Protein AF-A0A965QGV2-F1 (afdb_monomer_lite)

Radius of gyration: 31.17 Å; chains: 1; bounding box: 80×41×78 Å

Sequence (209 aa):
MKDNKFTPIKISHNHEAERQYTSQFNAKIMRFEGLYNYLSKFISIQDKNTLKSEIYTTFISLFLEKESANFPPNSPVNSILTFFEINTSKIQALIDEFNAIDFDLTSVDLNAPVLPEQDFGTYTKTNEQNLLFTKIDNVIKAIEGLEKLNKFYAPLRPNYTNIKAECFLYFGNYARNLKENFFVGIQAQSFLYIKTIKTRINNAFHKRR

Secondary structure (DSSP, 8-state):
---------EEEE-HHHHHHHHHHHHHHHHHHHHHHHHHTTTS--S-GGGGSS-HHHHHHHHHHHHHGGGS-TT--HHHHHHHTT--HHHHHHHHHHHHTS----TT--SSS--PPP---EEE--SHHHHHHHHHHHHHHHHHHHHHHHHHHHGGG-----SSHHHHHHHHHHHHHHHHHHHHHTTSS-GGGHHHHHHHHHHHHHTT--

Foldseek 3Di:
DPPPPDDKDFDDFDPVVVVVLVVLLVQLLVLLVVLVVLLCVQPPDPFSVLCVPPNVVSSLVRNCVVCVVVDDPPDDSVVVCVVVVPDPVVSVVSVVSSVVRPDDCPPARSVDGDRDDDGRTDIDDDPVVVVVSVVLVVVVVVVVVVVVVCVVCVVVDDDPDPPPPPPCVVVVVVSVVCVVVVVVVVDDDPPPVVVVVVVVVVVVVVVPD

pLDDT: mean 73.6, std 22.5, range [30.92, 96.5]

Structure (mmCIF, N/CA/C/O backbone):
data_AF-A0A965QGV2-F1
#
_entry.id   AF-A0A965QGV2-F1
#
loop_
_atom_site.group_PDB
_atom_site.id
_atom_site.type_symbol
_atom_site.label_atom_id
_atom_site.label_alt_id
_atom_site.label_comp_id
_atom_site.label_asym_id
_atom_site.label_entity_id
_atom_site.label_seq_id
_atom_site.pdbx_PDB_ins_code
_atom_site.Cartn_x
_atom_site.Cartn_y
_atom_site.Cartn_z
_atom_site.occupancy
_atom_site.B_iso_or_equiv
_atom_site.auth_seq_id
_atom_site.auth_comp_id
_atom_site.auth_asym_id
_atom_site.auth_atom_id
_atom_site.pdbx_PDB_model_num
ATOM 1 N N . MET A 1 1 ? 5.523 -13.186 46.020 1.00 39.00 1 MET A N 1
ATOM 2 C CA . MET A 1 1 ? 4.540 -12.160 45.611 1.00 39.00 1 MET A CA 1
ATOM 3 C C . MET A 1 1 ? 4.429 -12.259 44.100 1.00 39.00 1 MET A C 1
ATOM 5 O O . MET A 1 1 ? 5.465 -12.246 43.457 1.00 39.00 1 MET A O 1
ATOM 9 N N . LYS A 1 2 ? 3.239 -12.515 43.536 1.00 48.19 2 LYS A N 1
ATOM 10 C CA . LYS A 1 2 ? 3.070 -12.477 42.076 1.00 48.19 2 LYS A CA 1
ATOM 11 C C . LYS A 1 2 ? 3.043 -11.007 41.687 1.00 48.19 2 LYS A C 1
ATOM 13 O O . LYS A 1 2 ? 2.134 -10.300 42.115 1.00 48.19 2 LYS A O 1
ATOM 18 N N . ASP A 1 3 ? 4.040 -10.558 40.940 1.00 50.25 3 ASP A N 1
ATOM 19 C CA . ASP A 1 3 ? 4.022 -9.229 40.347 1.00 50.25 3 ASP A CA 1
ATOM 20 C C . ASP A 1 3 ? 2.772 -9.131 39.471 1.00 50.25 3 ASP A C 1
ATOM 22 O O . ASP A 1 3 ? 2.677 -9.778 38.426 1.00 50.25 3 ASP A O 1
ATOM 26 N N . ASN A 1 4 ? 1.768 -8.380 39.930 1.00 64.69 4 ASN A N 1
ATOM 27 C CA . ASN A 1 4 ? 0.575 -8.061 39.152 1.00 64.69 4 ASN A CA 1
ATOM 28 C C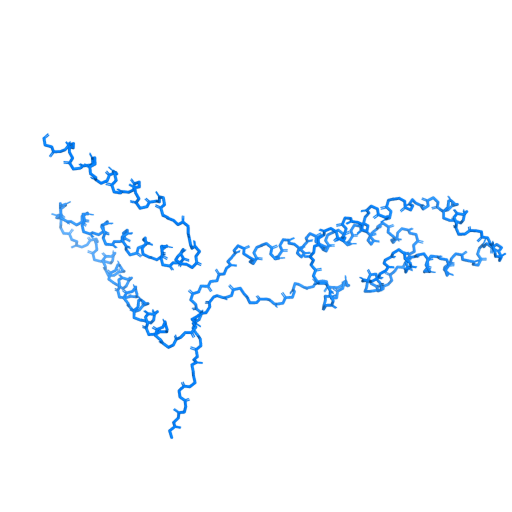 . ASN A 1 4 ? 0.995 -7.114 38.024 1.00 64.69 4 ASN A C 1
ATOM 30 O O . ASN A 1 4 ? 0.811 -5.897 38.096 1.00 64.69 4 ASN A O 1
ATOM 34 N N . LYS A 1 5 ? 1.628 -7.680 36.997 1.00 75.62 5 LYS A N 1
ATOM 35 C CA . LYS A 1 5 ? 2.053 -6.955 35.810 1.00 75.62 5 LYS A CA 1
ATOM 36 C C . LYS A 1 5 ? 0.794 -6.448 35.110 1.00 75.62 5 LYS A C 1
ATOM 38 O O . LYS A 1 5 ? -0.106 -7.224 34.786 1.00 75.62 5 LYS A O 1
ATOM 43 N N . PHE A 1 6 ? 0.714 -5.131 34.948 1.00 83.81 6 PHE A N 1
ATOM 44 C CA . PHE A 1 6 ? -0.402 -4.471 34.280 1.00 83.81 6 PHE A CA 1
ATOM 45 C C . PHE A 1 6 ? -0.654 -5.122 32.915 1.00 83.81 6 PHE A C 1
ATOM 47 O O . PHE A 1 6 ? 0.261 -5.233 32.101 1.00 83.81 6 PHE A O 1
ATOM 54 N N . THR A 1 7 ? -1.893 -5.559 32.688 1.00 87.31 7 THR A N 1
ATOM 55 C CA . THR A 1 7 ? -2.344 -6.083 31.395 1.00 87.31 7 THR A CA 1
ATOM 56 C C . THR A 1 7 ? -3.308 -5.066 30.783 1.00 87.31 7 THR A C 1
ATOM 58 O O . THR A 1 7 ? -4.370 -4.833 31.369 1.00 87.31 7 THR A O 1
ATOM 61 N N . PRO A 1 8 ? -2.958 -4.426 29.656 1.00 87.44 8 PRO A N 1
ATOM 62 C CA . PRO A 1 8 ? -3.839 -3.481 28.983 1.00 87.44 8 PRO A CA 1
ATOM 63 C C . PRO A 1 8 ? -5.117 -4.159 28.481 1.00 87.44 8 PRO A C 1
ATOM 65 O O . PRO A 1 8 ? -5.093 -5.299 28.022 1.00 87.44 8 PRO A O 1
ATOM 68 N N . ILE A 1 9 ? -6.234 -3.439 28.531 1.00 84.12 9 ILE A N 1
ATOM 69 C CA . ILE A 1 9 ? -7.528 -3.871 27.995 1.00 84.12 9 ILE A CA 1
ATOM 70 C C . ILE A 1 9 ? -7.833 -3.011 26.771 1.00 84.12 9 ILE A C 1
ATOM 72 O O . ILE A 1 9 ? -7.726 -1.786 26.843 1.00 84.12 9 ILE A O 1
ATOM 76 N N . LYS A 1 10 ? -8.221 -3.640 25.654 1.00 86.31 10 LYS A N 1
ATOM 77 C CA . LYS A 1 10 ? -8.680 -2.932 24.451 1.00 86.31 10 LYS A CA 1
ATOM 78 C C . LYS A 1 10 ? -10.031 -2.274 24.741 1.00 86.31 10 LYS A C 1
ATOM 80 O O . LYS A 1 10 ? -11.009 -2.958 25.031 1.00 86.31 10 LYS A O 1
ATOM 85 N N . ILE A 1 11 ? -10.066 -0.947 24.681 1.00 81.62 11 ILE A N 1
ATOM 86 C CA . ILE A 1 11 ? -11.234 -0.112 24.998 1.00 81.62 11 ILE A CA 1
ATOM 87 C C . ILE A 1 11 ? -12.014 0.219 23.728 1.00 81.62 11 ILE A C 1
ATOM 89 O O . ILE A 1 11 ? -13.243 0.257 23.729 1.00 81.62 11 ILE A O 1
ATOM 93 N N . SER A 1 12 ? -11.293 0.505 22.645 1.00 80.25 12 SER A N 1
ATOM 94 C CA . SER A 1 12 ? -11.881 0.949 21.388 1.00 80.25 12 SER A CA 1
ATOM 95 C C . SER A 1 12 ? -11.039 0.507 20.196 1.00 80.25 12 SER A C 1
ATOM 97 O O . SER A 1 12 ? -9.925 -0.002 20.345 1.00 80.25 12 SER A O 1
ATOM 99 N N . HIS A 1 13 ? -11.595 0.697 19.005 1.00 85.88 13 HIS A N 1
ATOM 100 C CA . HIS A 1 13 ? -10.933 0.444 17.736 1.00 85.88 13 HIS A CA 1
ATOM 101 C C . HIS A 1 13 ? -11.131 1.655 16.827 1.00 85.88 13 HIS A C 1
ATOM 103 O O . HIS A 1 13 ? -12.254 2.143 16.676 1.00 85.88 13 HIS A O 1
ATOM 109 N N . ASN A 1 14 ? -10.046 2.165 16.250 1.00 88.00 14 ASN A N 1
ATOM 110 C CA . ASN A 1 14 ? -10.083 3.338 15.388 1.00 88.00 14 ASN A CA 1
ATOM 111 C C . ASN A 1 14 ? -10.422 2.940 13.943 1.00 88.00 14 ASN A C 1
ATOM 113 O O . ASN A 1 14 ? -9.544 2.768 13.100 1.00 88.00 14 ASN A O 1
ATOM 117 N N . HIS A 1 15 ? -11.721 2.819 13.664 1.00 87.38 15 HIS A N 1
ATOM 118 C CA . HIS A 1 15 ? -12.228 2.478 12.332 1.00 87.38 15 HIS A CA 1
ATOM 119 C C . HIS A 1 15 ? -11.903 3.526 11.260 1.00 87.38 15 HIS A C 1
ATOM 121 O O . HIS A 1 15 ? -11.861 3.196 10.077 1.00 87.38 15 HIS A O 1
ATOM 127 N N . GLU A 1 16 ? -11.714 4.792 11.637 1.00 87.19 16 GLU A N 1
ATOM 128 C CA . GLU A 1 16 ? -11.366 5.835 10.673 1.00 87.19 16 GLU A CA 1
ATOM 129 C C . GLU A 1 16 ? -9.917 5.683 10.209 1.00 87.19 16 GLU A C 1
ATOM 131 O O . GLU A 1 16 ? -9.668 5.659 9.005 1.00 87.19 16 GLU A O 1
ATOM 136 N N . ALA A 1 17 ? -8.986 5.487 11.147 1.00 87.56 17 ALA A N 1
ATOM 137 C CA . ALA A 1 17 ? -7.587 5.220 10.827 1.00 87.56 17 ALA A CA 1
ATOM 138 C C . ALA A 1 17 ? -7.427 3.940 9.995 1.00 87.56 17 ALA A C 1
ATOM 140 O O . ALA A 1 17 ? -6.699 3.945 9.010 1.00 87.56 17 ALA A O 1
ATOM 141 N N . GLU A 1 18 ? -8.164 2.876 10.327 1.00 91.56 18 GLU A N 1
ATOM 142 C CA . GLU A 1 18 ? -8.174 1.630 9.550 1.00 91.56 18 GLU A CA 1
ATOM 143 C C . GLU A 1 18 ? -8.648 1.851 8.102 1.00 91.56 18 GLU A C 1
ATOM 145 O O . GLU A 1 18 ? -8.026 1.369 7.149 1.00 91.56 18 GLU A O 1
ATOM 150 N N . ARG A 1 19 ? -9.726 2.627 7.910 1.00 92.62 19 ARG A N 1
ATOM 151 C CA . ARG A 1 19 ? -10.223 2.982 6.571 1.00 92.62 19 ARG A CA 1
ATOM 152 C C . ARG A 1 19 ? -9.216 3.820 5.794 1.00 92.62 19 ARG A C 1
ATOM 154 O O . ARG A 1 19 ? -9.016 3.565 4.608 1.00 92.62 19 ARG A O 1
ATOM 161 N N . GLN A 1 20 ? -8.601 4.811 6.438 1.00 93.75 20 GLN A N 1
ATOM 162 C CA . GLN A 1 20 ? -7.586 5.659 5.812 1.00 93.75 20 GLN A CA 1
ATOM 163 C C . GLN A 1 20 ? -6.360 4.837 5.405 1.00 93.75 20 GLN A C 1
ATOM 165 O O . GLN A 1 20 ? -5.945 4.923 4.253 1.00 93.75 20 GLN A O 1
ATOM 170 N N . TYR A 1 21 ? -5.857 3.985 6.299 1.00 93.62 21 TYR A N 1
ATOM 171 C CA . TYR A 1 21 ? -4.730 3.090 6.043 1.00 93.62 21 TYR A CA 1
ATOM 172 C C . TYR A 1 21 ? -4.995 2.159 4.854 1.00 93.62 21 TYR A C 1
ATOM 174 O O . TYR A 1 21 ? -4.217 2.113 3.901 1.00 93.62 21 TYR A O 1
ATOM 182 N N . THR A 1 22 ? -6.155 1.497 4.852 1.00 94.69 22 THR A N 1
ATOM 183 C CA . THR A 1 22 ? -6.577 0.614 3.753 1.00 94.69 22 THR A CA 1
ATOM 184 C C . THR A 1 22 ? -6.701 1.378 2.431 1.00 94.69 22 THR A C 1
ATOM 186 O O . THR A 1 22 ? -6.265 0.906 1.383 1.00 94.69 22 THR A O 1
ATOM 189 N N . SER A 1 23 ? -7.281 2.581 2.467 1.00 95.25 23 SER A N 1
ATOM 190 C CA . SER A 1 23 ? -7.438 3.437 1.288 1.00 95.25 23 SER A CA 1
ATOM 191 C C . SER A 1 23 ? -6.088 3.876 0.713 1.00 95.25 23 SER A C 1
ATOM 193 O O . SER A 1 23 ? -5.876 3.781 -0.497 1.00 95.25 23 SER A O 1
ATOM 195 N N . GLN A 1 24 ? -5.155 4.301 1.570 1.00 95.25 24 GLN A N 1
ATOM 196 C CA . GLN A 1 24 ? -3.806 4.705 1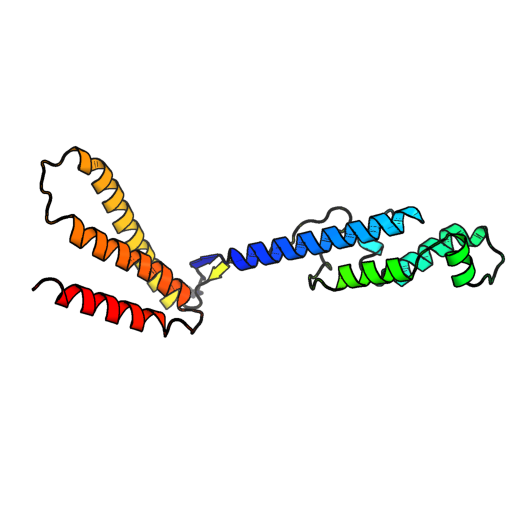.169 1.00 95.25 24 GLN A CA 1
ATOM 197 C C . GLN A 1 24 ? -3.032 3.545 0.545 1.00 95.25 24 GLN A C 1
ATOM 199 O O . GLN A 1 24 ? -2.464 3.721 -0.532 1.00 95.25 24 GLN A O 1
ATOM 204 N N . PHE A 1 25 ? -3.072 2.361 1.162 1.00 96.50 25 PHE A N 1
ATOM 205 C CA . PHE A 1 25 ? -2.468 1.154 0.601 1.00 96.50 25 PHE A CA 1
ATOM 206 C C . PHE A 1 25 ? -3.026 0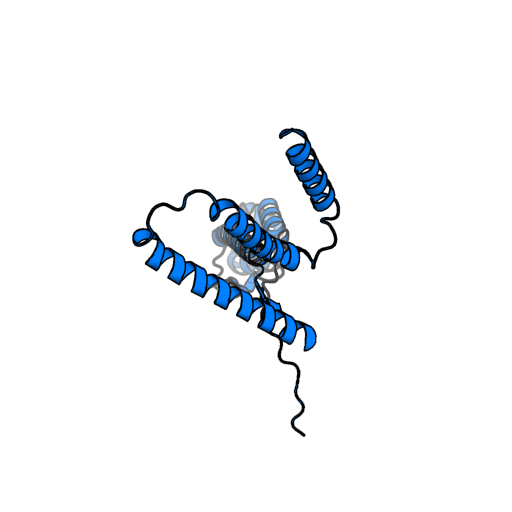.845 -0.791 1.00 96.50 25 PHE A C 1
ATOM 208 O O . PHE A 1 25 ? -2.275 0.762 -1.760 1.00 96.50 25 PHE A O 1
ATOM 215 N N . ASN A 1 26 ? -4.353 0.758 -0.921 1.00 95.88 26 ASN A N 1
ATOM 216 C CA . ASN A 1 26 ? -4.998 0.442 -2.196 1.00 95.88 26 ASN A CA 1
ATOM 217 C C . ASN A 1 26 ? -4.664 1.475 -3.279 1.00 95.88 26 ASN A C 1
ATOM 219 O O . ASN A 1 26 ? -4.371 1.111 -4.418 1.00 95.88 26 ASN A O 1
ATOM 223 N N . ALA A 1 27 ? -4.667 2.762 -2.930 1.00 96.12 27 ALA A N 1
ATOM 224 C CA . ALA A 1 27 ? -4.299 3.825 -3.854 1.00 96.12 27 ALA A CA 1
ATOM 225 C C . ALA A 1 27 ? -2.820 3.735 -4.271 1.00 96.12 27 ALA A C 1
ATOM 227 O O . ALA A 1 27 ? -2.514 3.919 -5.450 1.00 96.12 27 ALA A O 1
ATOM 228 N N . LYS A 1 28 ? -1.912 3.408 -3.340 1.00 95.50 28 LYS A N 1
ATOM 229 C CA . LYS A 1 28 ? -0.482 3.206 -3.618 1.00 95.50 28 LYS A CA 1
ATOM 230 C C . LYS A 1 28 ? -0.269 2.044 -4.590 1.00 95.50 28 LYS A C 1
ATOM 232 O O . LYS A 1 28 ? 0.415 2.221 -5.598 1.00 95.50 28 LYS A O 1
ATOM 237 N N . ILE A 1 29 ? -0.907 0.900 -4.336 1.00 96.31 29 ILE A N 1
ATOM 238 C CA . ILE A 1 29 ? -0.841 -0.282 -5.208 1.00 96.31 29 ILE A CA 1
ATOM 239 C C . ILE A 1 29 ? -1.437 0.015 -6.587 1.00 96.31 29 ILE A C 1
ATOM 241 O O . ILE A 1 29 ? -0.821 -0.303 -7.597 1.00 96.31 29 ILE A O 1
ATOM 245 N N . MET A 1 30 ? -2.581 0.698 -6.662 1.00 96.00 30 MET A N 1
ATOM 246 C CA . MET A 1 30 ? -3.197 1.060 -7.944 1.00 96.00 30 MET A CA 1
ATOM 247 C C . MET A 1 30 ? -2.279 1.945 -8.804 1.00 96.00 30 MET A C 1
ATOM 249 O O . MET A 1 30 ? -2.166 1.731 -10.012 1.00 96.00 30 MET A O 1
ATOM 253 N N . ARG A 1 31 ? -1.602 2.928 -8.195 1.00 95.19 31 ARG A N 1
ATOM 254 C CA . ARG A 1 31 ? -0.631 3.783 -8.900 1.00 95.19 31 ARG A CA 1
ATOM 255 C C . ARG A 1 31 ? 0.590 2.989 -9.356 1.00 95.19 31 ARG A C 1
ATOM 257 O O . ARG A 1 31 ? 1.033 3.165 -10.489 1.00 95.19 31 ARG A O 1
ATOM 264 N N . PHE A 1 32 ? 1.084 2.084 -8.511 1.00 95.38 32 PHE A N 1
ATOM 265 C CA . PHE A 1 32 ? 2.166 1.176 -8.881 1.00 95.38 32 PHE A CA 1
ATOM 266 C C . PHE A 1 32 ? 1.789 0.290 -10.073 1.00 95.38 32 PHE A C 1
ATOM 268 O O . PHE A 1 32 ? 2.554 0.204 -11.027 1.00 95.38 32 PHE A O 1
ATOM 275 N N . GLU A 1 33 ? 0.596 -0.307 -10.078 1.00 94.75 33 GLU A N 1
ATOM 276 C CA . GLU A 1 33 ? 0.117 -1.109 -11.210 1.00 94.75 33 GLU A CA 1
ATOM 277 C C . GLU A 1 33 ? -0.018 -0.270 -12.487 1.00 94.75 33 GLU A C 1
ATOM 279 O O . GLU A 1 33 ? 0.350 -0.722 -13.569 1.00 94.75 33 GLU A O 1
ATOM 284 N N . GLY A 1 34 ? -0.488 0.978 -12.388 1.00 94.25 34 GLY A N 1
ATOM 285 C CA . GLY A 1 34 ? -0.528 1.905 -13.524 1.00 94.25 34 GLY A CA 1
ATOM 286 C C . GLY A 1 34 ? 0.858 2.167 -14.126 1.00 94.25 34 GLY A C 1
ATOM 287 O O . GLY A 1 34 ? 1.030 2.102 -15.348 1.00 94.25 34 GLY A O 1
ATOM 288 N N . LEU A 1 35 ? 1.851 2.402 -13.268 1.00 95.31 35 LEU A N 1
ATOM 289 C CA . LEU A 1 35 ? 3.252 2.555 -13.653 1.00 95.31 35 LEU A CA 1
ATOM 290 C C . LEU A 1 35 ? 3.813 1.268 -14.270 1.00 95.31 35 LEU A C 1
ATOM 292 O O . LEU A 1 35 ? 4.316 1.298 -15.393 1.00 95.31 35 LEU A O 1
ATOM 296 N N . TYR A 1 36 ? 3.663 0.131 -13.591 1.00 95.06 36 TYR A N 1
ATOM 297 C CA . TYR A 1 36 ? 4.122 -1.177 -14.060 1.00 95.06 36 TYR A CA 1
ATOM 298 C C . TYR A 1 36 ? 3.531 -1.535 -15.427 1.00 95.06 36 TYR A C 1
ATOM 300 O O . TYR A 1 36 ? 4.265 -1.932 -16.331 1.00 95.06 36 TYR A O 1
ATOM 308 N N . ASN A 1 37 ? 2.228 -1.325 -15.620 1.00 94.69 37 ASN A N 1
ATOM 309 C CA . ASN A 1 37 ? 1.548 -1.571 -16.892 1.00 94.69 37 ASN A CA 1
ATOM 310 C C . ASN A 1 37 ? 2.081 -0.688 -18.023 1.00 94.69 37 ASN A C 1
ATOM 312 O O . ASN A 1 37 ? 2.066 -1.097 -19.183 1.00 94.69 37 ASN A O 1
ATOM 316 N N . TYR A 1 38 ? 2.532 0.529 -17.714 1.00 95.06 38 TYR A N 1
ATOM 317 C CA . TYR A 1 38 ? 3.162 1.390 -18.705 1.00 95.06 38 TYR A CA 1
ATOM 318 C C . TYR A 1 38 ? 4.570 0.900 -19.065 1.00 95.06 38 TYR A C 1
ATOM 320 O O . TYR A 1 38 ? 4.866 0.755 -20.250 1.00 95.06 38 TYR A O 1
ATOM 328 N N . LEU A 1 39 ? 5.407 0.591 -18.069 1.00 94.19 39 LEU A N 1
ATOM 329 C CA . LEU A 1 39 ? 6.776 0.101 -18.284 1.00 94.19 39 LEU A CA 1
ATOM 330 C C . LEU A 1 39 ? 6.800 -1.260 -19.001 1.00 94.19 39 LEU A C 1
ATOM 332 O O . LEU A 1 39 ? 7.627 -1.484 -19.887 1.00 94.19 39 LEU A O 1
ATOM 336 N N . SER A 1 40 ? 5.834 -2.127 -18.685 1.00 93.12 40 SER A N 1
ATOM 337 C CA . SER A 1 40 ? 5.711 -3.478 -19.247 1.00 93.12 40 SER A CA 1
ATOM 338 C C . SER A 1 40 ? 5.428 -3.509 -20.752 1.00 93.12 40 SER A C 1
ATOM 340 O O . SER A 1 40 ? 5.540 -4.555 -21.386 1.00 93.12 40 SER A O 1
ATOM 342 N N . LYS A 1 41 ? 5.074 -2.366 -21.355 1.00 93.12 41 LYS A N 1
ATOM 343 C CA . LYS A 1 41 ? 4.928 -2.241 -22.814 1.00 93.12 41 LYS A CA 1
ATOM 344 C C . LYS A 1 41 ? 6.266 -2.308 -23.545 1.00 93.12 41 LYS A C 1
ATOM 346 O O . LYS A 1 41 ? 6.289 -2.659 -24.719 1.00 93.12 41 LYS A O 1
ATOM 351 N N . PHE A 1 42 ? 7.354 -1.951 -22.866 1.00 91.69 42 PHE A N 1
ATOM 352 C CA . PHE A 1 42 ? 8.682 -1.824 -23.467 1.00 91.69 42 PHE A CA 1
ATOM 353 C C . PHE A 1 42 ? 9.580 -3.018 -23.114 1.00 91.69 42 PHE A C 1
ATOM 355 O O . PHE A 1 42 ? 10.312 -3.540 -23.962 1.00 91.69 42 PHE A O 1
ATOM 362 N N . ILE A 1 43 ? 9.482 -3.501 -21.874 1.00 91.25 43 ILE A N 1
ATOM 363 C CA . ILE A 1 43 ? 10.240 -4.650 -21.370 1.00 91.25 43 ILE A CA 1
ATOM 364 C C . ILE A 1 43 ? 9.362 -5.597 -20.563 1.00 91.25 43 ILE A C 1
ATOM 366 O O . ILE A 1 43 ? 8.397 -5.181 -19.937 1.00 91.25 43 ILE A O 1
ATOM 370 N N . SER A 1 44 ? 9.732 -6.876 -20.527 1.00 88.56 44 SER A N 1
ATOM 371 C CA . SER A 1 44 ? 9.120 -7.829 -19.604 1.00 88.56 44 SER A CA 1
ATOM 372 C C . SER A 1 44 ? 9.820 -7.741 -18.249 1.00 88.56 44 SER A C 1
ATOM 374 O O . SER A 1 44 ? 11.014 -8.013 -18.155 1.00 88.56 44 SER A O 1
ATOM 376 N N . ILE A 1 45 ? 9.080 -7.366 -17.206 1.00 88.19 45 ILE A N 1
ATOM 377 C CA . ILE A 1 45 ? 9.582 -7.288 -15.829 1.00 88.19 45 ILE A CA 1
ATOM 378 C C . ILE A 1 45 ? 8.922 -8.418 -15.044 1.00 88.19 45 ILE A C 1
ATOM 380 O O . ILE A 1 45 ? 7.739 -8.334 -14.714 1.00 88.19 45 ILE A O 1
ATOM 384 N N . GLN A 1 46 ? 9.676 -9.492 -14.804 1.00 85.88 46 GLN A N 1
ATOM 385 C CA . GLN A 1 46 ? 9.165 -10.719 -14.180 1.00 85.88 46 GLN A CA 1
ATOM 386 C C . GLN A 1 46 ? 8.905 -10.544 -12.682 1.00 85.88 46 GLN A C 1
ATOM 388 O O . GLN A 1 46 ? 7.874 -10.977 -12.183 1.00 85.88 46 GLN A O 1
ATOM 393 N N . ASP A 1 47 ? 9.825 -9.880 -11.982 1.00 90.12 47 ASP A N 1
ATOM 394 C CA . ASP A 1 47 ? 9.687 -9.577 -10.562 1.00 90.12 47 ASP A CA 1
ATOM 395 C C . ASP A 1 47 ? 9.403 -8.086 -10.366 1.00 90.12 47 ASP A C 1
ATOM 397 O O . ASP A 1 47 ? 10.274 -7.233 -10.578 1.00 90.12 47 ASP A O 1
ATOM 401 N N . LYS A 1 48 ? 8.180 -7.770 -9.926 1.00 92.12 48 LYS A N 1
ATOM 402 C CA . LYS A 1 48 ? 7.749 -6.397 -9.637 1.00 92.12 48 LYS A CA 1
ATOM 403 C C . LYS A 1 48 ? 8.529 -5.779 -8.476 1.00 92.12 48 LYS A C 1
ATOM 405 O O . LYS A 1 48 ? 8.640 -4.556 -8.413 1.00 92.12 48 LYS A O 1
ATOM 410 N N . ASN A 1 49 ? 9.106 -6.586 -7.580 1.00 91.75 49 ASN A N 1
ATOM 411 C CA . ASN A 1 49 ? 9.866 -6.075 -6.437 1.00 91.75 49 ASN A CA 1
ATOM 412 C C . ASN A 1 49 ? 11.157 -5.359 -6.841 1.00 91.75 49 ASN A C 1
ATOM 414 O O . ASN A 1 49 ? 11.641 -4.520 -6.082 1.00 91.75 49 ASN A O 1
ATOM 418 N N . THR A 1 50 ? 11.681 -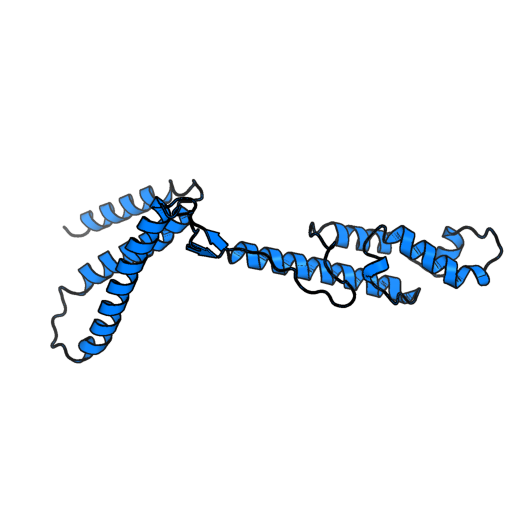5.619 -8.040 1.00 89.75 50 THR A N 1
ATOM 419 C CA . THR A 1 50 ? 12.851 -4.902 -8.575 1.00 89.75 50 THR A CA 1
ATOM 420 C C . THR A 1 50 ? 12.592 -3.401 -8.737 1.00 89.75 50 THR A C 1
ATOM 422 O O . THR A 1 50 ? 13.519 -2.599 -8.676 1.00 89.75 50 THR A O 1
ATOM 425 N N . LEU A 1 51 ? 11.321 -3.004 -8.852 1.00 89.25 51 LEU A N 1
ATOM 426 C CA . LEU A 1 51 ? 10.876 -1.617 -8.969 1.00 89.25 51 LEU A CA 1
ATOM 427 C C . LEU A 1 51 ? 10.511 -0.978 -7.616 1.00 89.25 51 LEU A C 1
ATOM 429 O O . LEU A 1 51 ? 9.868 0.068 -7.591 1.00 89.25 51 LEU A O 1
ATOM 433 N N . LYS A 1 52 ? 10.881 -1.574 -6.476 1.00 83.44 52 LYS A N 1
ATOM 434 C CA . LYS A 1 52 ? 10.629 -0.964 -5.154 1.00 83.44 52 LYS A CA 1
ATOM 435 C C . LYS A 1 52 ? 11.455 0.295 -4.912 1.00 83.44 52 LYS A C 1
ATOM 437 O O . LYS A 1 52 ? 10.983 1.228 -4.269 1.00 83.44 52 LYS A O 1
ATOM 442 N N . SER A 1 53 ? 12.683 0.308 -5.418 1.00 81.69 53 SER A N 1
ATOM 443 C CA . SER A 1 53 ? 13.643 1.398 -5.264 1.00 81.69 53 SER A CA 1
ATOM 444 C C . SER A 1 53 ? 14.158 1.846 -6.624 1.00 81.69 53 SER A C 1
ATOM 446 O O . SER A 1 53 ? 14.331 1.024 -7.520 1.00 81.69 53 SER A O 1
ATOM 448 N N . GLU A 1 54 ? 14.419 3.147 -6.762 1.00 87.44 54 GLU A N 1
ATOM 449 C CA . GLU A 1 54 ? 15.033 3.744 -7.958 1.00 87.44 54 GLU A CA 1
ATOM 450 C C . GLU A 1 54 ? 14.387 3.311 -9.289 1.00 87.44 54 GLU A C 1
ATOM 452 O O . GLU A 1 54 ? 15.068 2.961 -10.250 1.00 87.44 54 GLU A O 1
ATOM 457 N N . ILE A 1 55 ? 13.050 3.359 -9.353 1.00 91.69 55 ILE A N 1
ATOM 458 C CA . ILE A 1 55 ? 12.241 2.852 -10.479 1.00 91.69 55 ILE A CA 1
ATOM 459 C C . ILE A 1 55 ? 12.781 3.285 -11.846 1.00 91.69 55 ILE A C 1
ATOM 461 O O . ILE A 1 55 ? 12.883 2.466 -12.757 1.00 91.69 55 ILE A O 1
ATOM 465 N N . TYR A 1 56 ? 13.128 4.568 -11.989 1.00 92.44 56 TYR A N 1
ATOM 466 C CA . TYR A 1 56 ? 13.639 5.110 -13.243 1.00 92.44 56 TYR A CA 1
ATOM 467 C C . TYR A 1 56 ? 14.957 4.440 -13.652 1.00 92.44 56 TYR A C 1
ATOM 469 O O . TYR A 1 56 ? 15.067 3.913 -14.757 1.00 92.44 56 TYR A O 1
ATOM 477 N N . THR A 1 57 ? 15.941 4.416 -12.750 1.00 91.75 57 THR A N 1
ATOM 478 C CA . THR A 1 57 ? 17.265 3.831 -12.997 1.00 91.75 57 THR A CA 1
ATOM 479 C C . THR A 1 57 ? 17.163 2.343 -13.318 1.00 91.75 57 THR A C 1
ATOM 481 O O . THR A 1 57 ? 17.773 1.875 -14.284 1.00 91.75 57 THR A O 1
ATOM 484 N N . THR A 1 58 ? 16.346 1.609 -12.557 1.00 92.88 58 THR A N 1
ATOM 485 C CA . THR A 1 58 ? 16.116 0.176 -12.770 1.00 92.88 58 THR A CA 1
ATOM 486 C C . THR A 1 58 ? 15.482 -0.082 -14.134 1.00 92.88 58 THR A C 1
ATOM 488 O O . THR A 1 58 ? 15.967 -0.927 -14.887 1.00 92.88 58 THR A O 1
ATOM 491 N N . PHE A 1 59 ? 14.444 0.679 -14.498 1.00 93.19 59 PHE A N 1
ATOM 492 C CA . PHE A 1 59 ? 13.793 0.543 -15.800 1.00 93.19 59 PHE A CA 1
ATOM 493 C C . PHE A 1 59 ? 14.768 0.793 -16.953 1.00 93.19 59 PHE A C 1
ATOM 495 O O . PHE A 1 59 ? 14.854 -0.031 -17.862 1.00 93.19 59 PHE A O 1
ATOM 502 N N . ILE A 1 60 ? 15.518 1.900 -16.910 1.00 91.44 60 ILE A N 1
ATOM 503 C CA . ILE A 1 60 ? 16.483 2.240 -17.963 1.00 91.44 60 ILE A CA 1
ATOM 504 C C . ILE A 1 60 ? 17.545 1.149 -18.101 1.00 91.44 60 ILE A C 1
ATOM 506 O O . ILE A 1 60 ? 17.859 0.755 -19.221 1.00 91.44 60 ILE A O 1
ATOM 510 N N . SER A 1 61 ? 18.058 0.625 -16.987 1.00 90.62 61 SER A N 1
ATOM 511 C CA . SER A 1 61 ? 19.074 -0.432 -17.010 1.00 90.62 61 SER A CA 1
ATOM 512 C C . SER A 1 61 ? 18.551 -1.709 -17.674 1.00 90.62 61 SER A C 1
ATOM 514 O O . SER A 1 61 ? 19.173 -2.201 -18.612 1.00 90.62 61 SER A O 1
ATOM 516 N N . LEU A 1 62 ? 17.371 -2.191 -17.263 1.00 90.69 62 LEU A N 1
ATOM 517 C CA . LEU A 1 62 ? 16.747 -3.390 -17.841 1.00 90.69 62 LEU A CA 1
ATOM 518 C C . LEU A 1 62 ? 16.373 -3.200 -19.318 1.00 90.69 62 LEU A C 1
ATOM 520 O O . LEU A 1 62 ? 16.498 -4.117 -20.130 1.00 90.69 62 LEU A O 1
ATOM 524 N N . PHE A 1 63 ? 15.914 -2.003 -19.680 1.00 91.69 63 PHE A N 1
ATOM 525 C CA . PHE A 1 63 ? 15.592 -1.662 -21.060 1.00 91.69 63 PHE A CA 1
ATOM 526 C C . PHE A 1 63 ? 16.830 -1.668 -21.957 1.00 91.69 63 PHE A C 1
ATOM 528 O O . PHE A 1 63 ? 16.816 -2.282 -23.025 1.00 91.69 63 PHE A O 1
ATOM 535 N N . LEU A 1 64 ? 17.916 -1.034 -21.513 1.00 89.38 64 LEU A N 1
ATOM 536 C CA . LEU A 1 64 ? 19.165 -1.017 -22.264 1.00 89.38 64 LEU A CA 1
ATOM 537 C C . LEU A 1 64 ? 19.791 -2.408 -22.344 1.00 89.38 64 LEU A C 1
ATOM 539 O O . LEU A 1 64 ? 20.295 -2.762 -23.400 1.00 89.38 64 LEU A O 1
ATOM 543 N N . GLU A 1 65 ? 19.727 -3.226 -21.296 1.00 88.19 65 GLU A N 1
ATOM 544 C CA . GLU A 1 65 ? 20.220 -4.607 -21.355 1.00 88.19 65 GLU A CA 1
ATOM 545 C C . GLU A 1 65 ? 19.530 -5.405 -22.472 1.00 88.19 65 GLU A C 1
ATOM 547 O O . GLU A 1 65 ? 20.204 -6.041 -23.283 1.00 88.19 65 GLU A O 1
ATOM 552 N N . LYS A 1 66 ? 18.202 -5.289 -22.586 1.00 86.62 66 LYS A N 1
ATOM 553 C CA . LYS A 1 66 ? 17.409 -5.971 -23.618 1.00 86.62 66 LYS A CA 1
ATOM 554 C C . LYS A 1 66 ? 17.702 -5.471 -25.035 1.00 86.62 66 LYS A C 1
ATOM 556 O O . LYS A 1 66 ? 17.801 -6.276 -25.957 1.00 86.62 66 LYS A O 1
ATOM 561 N N . GLU A 1 67 ? 17.791 -4.155 -25.219 1.00 86.12 67 GLU A N 1
ATOM 562 C CA . GLU A 1 67 ? 17.840 -3.546 -26.555 1.00 86.12 67 GLU A CA 1
ATOM 563 C C . GLU A 1 67 ? 19.260 -3.181 -27.014 1.00 86.12 67 GLU A C 1
ATOM 565 O O . GLU A 1 67 ? 19.463 -2.916 -28.195 1.00 86.12 67 GLU A O 1
ATOM 570 N N . SER A 1 68 ? 20.268 -3.190 -26.133 1.00 74.75 68 SER A N 1
ATOM 571 C CA . SER A 1 68 ? 21.647 -2.766 -26.451 1.00 74.75 68 SER A CA 1
ATOM 572 C C . SER A 1 68 ? 22.288 -3.546 -27.596 1.00 74.75 68 SER A C 1
ATOM 574 O O . SER A 1 68 ? 23.075 -2.972 -28.344 1.00 74.75 68 SER A O 1
ATOM 576 N N . ALA A 1 69 ? 21.918 -4.814 -27.791 1.00 80.94 69 ALA A N 1
ATOM 577 C CA . ALA A 1 69 ? 22.390 -5.624 -28.915 1.00 80.94 69 ALA A CA 1
ATOM 578 C C . ALA A 1 69 ? 21.926 -5.090 -30.287 1.00 80.94 69 ALA A C 1
ATOM 580 O O . ALA A 1 69 ? 22.549 -5.393 -31.303 1.00 80.94 69 ALA A O 1
ATOM 581 N N . ASN A 1 70 ? 20.860 -4.283 -30.319 1.00 83.56 70 ASN A N 1
ATOM 582 C CA . ASN A 1 70 ? 20.274 -3.728 -31.541 1.00 83.56 70 ASN A CA 1
ATOM 583 C C . ASN A 1 70 ? 20.901 -2.387 -31.959 1.00 83.56 70 ASN A C 1
ATOM 585 O O . ASN A 1 70 ? 20.560 -1.863 -33.020 1.00 83.56 70 ASN A O 1
ATOM 589 N N . PHE A 1 71 ? 21.810 -1.820 -31.156 1.00 84.12 71 PHE A N 1
ATOM 590 C CA . PHE A 1 71 ? 22.395 -0.500 -31.399 1.00 84.12 71 PHE A CA 1
ATOM 591 C C . PHE A 1 71 ? 23.926 -0.540 -31.383 1.00 84.12 71 PHE A C 1
ATOM 593 O O . PHE A 1 71 ? 24.525 -1.337 -30.662 1.00 84.12 71 PHE A O 1
ATOM 600 N N . PRO A 1 72 ? 24.596 0.346 -32.145 1.00 83.31 72 PRO A N 1
ATOM 601 C CA . PRO A 1 72 ? 26.042 0.491 -32.072 1.00 83.31 72 PRO A CA 1
ATOM 602 C C . PRO A 1 72 ? 26.520 0.760 -30.637 1.00 83.31 72 PRO A C 1
ATOM 604 O O . PRO A 1 72 ? 25.871 1.539 -29.920 1.00 83.31 72 PRO A O 1
ATOM 607 N N . PRO A 1 73 ? 27.676 0.200 -30.230 1.00 74.25 73 PRO A N 1
ATOM 608 C CA . PRO A 1 73 ? 28.283 0.540 -28.952 1.00 74.25 73 PRO A CA 1
ATOM 609 C C . PRO A 1 73 ? 28.515 2.057 -28.890 1.00 74.25 73 PRO A C 1
ATOM 611 O O . PRO A 1 73 ? 29.034 2.649 -29.836 1.00 74.25 73 PRO A O 1
ATOM 614 N N . ASN A 1 74 ? 28.117 2.675 -27.773 1.00 79.69 74 ASN A N 1
ATOM 615 C CA . ASN A 1 74 ? 28.108 4.127 -27.508 1.00 79.69 74 ASN A CA 1
ATOM 616 C C . ASN A 1 74 ? 26.932 4.930 -28.090 1.00 79.69 74 ASN A C 1
ATOM 618 O O . ASN A 1 74 ? 26.971 6.162 -28.066 1.00 7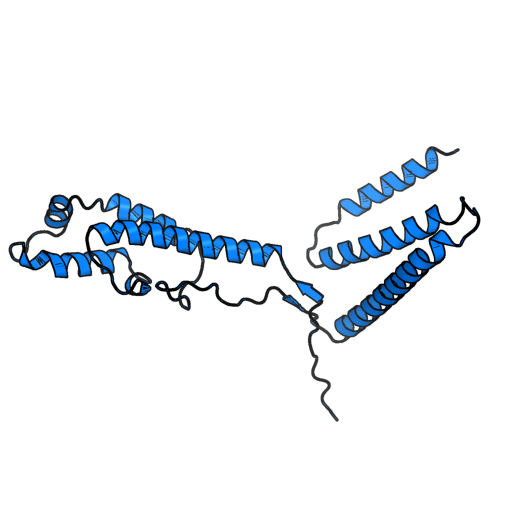9.69 74 ASN A O 1
ATOM 622 N N . SER A 1 75 ? 25.876 4.279 -28.579 1.00 83.62 75 SER A N 1
ATOM 623 C CA . SER A 1 75 ? 24.650 4.997 -28.948 1.00 83.62 75 SER A CA 1
ATOM 624 C C . SER A 1 75 ? 24.086 5.766 -27.740 1.00 83.62 75 SER A C 1
ATOM 626 O O . SER A 1 75 ? 23.922 5.173 -26.671 1.00 83.62 75 SER A O 1
ATOM 628 N N . PRO A 1 76 ? 23.777 7.072 -27.867 1.00 87.38 76 PRO A N 1
ATOM 629 C CA . PRO A 1 76 ? 23.232 7.847 -26.758 1.00 87.38 76 PRO A CA 1
ATOM 630 C C . PRO A 1 76 ? 21.894 7.274 -26.280 1.00 87.38 76 PRO A C 1
ATOM 632 O O . PRO A 1 76 ? 20.981 7.078 -27.082 1.00 87.38 76 PRO A O 1
ATOM 635 N N . VAL A 1 77 ? 21.742 7.084 -24.965 1.00 86.25 77 VAL A N 1
ATOM 636 C CA . VAL A 1 77 ? 20.517 6.531 -24.351 1.00 86.25 77 VAL A CA 1
ATOM 637 C C . VAL A 1 77 ? 19.271 7.297 -24.798 1.00 86.25 77 VAL A C 1
ATOM 639 O O . VAL A 1 77 ? 18.286 6.688 -25.197 1.00 86.25 77 VAL A O 1
ATOM 642 N N . ASN A 1 78 ? 19.329 8.631 -24.834 1.00 86.50 78 ASN A N 1
ATOM 643 C CA . ASN A 1 78 ? 18.204 9.463 -25.270 1.00 86.50 78 ASN A CA 1
ATOM 644 C C . ASN A 1 78 ? 17.773 9.181 -26.717 1.00 86.50 78 ASN A C 1
ATOM 646 O O . ASN A 1 78 ? 16.581 9.218 -27.017 1.00 86.50 78 ASN A O 1
ATOM 650 N N . SER A 1 79 ? 18.717 8.876 -27.609 1.00 85.94 79 SER A N 1
ATOM 651 C CA . SER A 1 79 ? 18.411 8.523 -28.998 1.00 85.94 79 SER A CA 1
ATOM 652 C C . SER A 1 79 ? 17.712 7.168 -29.080 1.00 85.94 79 SER A C 1
ATOM 654 O O . SER A 1 79 ? 16.738 7.040 -29.817 1.00 85.94 79 SER A O 1
ATOM 656 N N . ILE A 1 80 ? 18.147 6.193 -28.276 1.00 88.38 80 ILE A N 1
ATOM 657 C CA . ILE A 1 80 ? 17.505 4.873 -28.182 1.00 88.38 80 ILE A CA 1
ATOM 658 C C . ILE A 1 80 ? 16.083 5.026 -27.627 1.00 88.38 80 ILE A C 1
ATOM 660 O O . ILE A 1 80 ? 15.128 4.554 -28.235 1.00 88.38 80 ILE A O 1
ATOM 664 N N . LEU A 1 81 ? 15.910 5.751 -26.519 1.00 89.19 81 LEU A N 1
ATOM 665 C CA . LEU A 1 81 ? 14.590 5.995 -25.926 1.00 89.19 81 LEU A CA 1
ATOM 666 C C . LEU A 1 81 ? 13.639 6.695 -26.907 1.00 89.19 81 LEU A C 1
ATOM 668 O O . LEU A 1 81 ? 12.470 6.331 -26.985 1.00 89.19 81 LEU A O 1
ATOM 672 N N . THR A 1 82 ? 14.146 7.657 -27.684 1.00 87.94 82 THR A N 1
ATOM 673 C CA . THR A 1 82 ? 13.361 8.351 -28.718 1.00 87.94 82 THR A CA 1
ATOM 674 C C . THR A 1 82 ? 12.958 7.403 -29.846 1.00 87.94 82 THR A C 1
ATOM 676 O O . THR A 1 82 ? 11.820 7.458 -30.302 1.00 87.94 82 THR A O 1
ATOM 679 N N . PHE A 1 83 ? 13.857 6.510 -30.271 1.00 88.69 83 PHE A N 1
ATOM 680 C CA . PHE A 1 83 ? 13.577 5.519 -31.311 1.00 88.69 83 PHE A CA 1
ATOM 681 C C . PHE A 1 83 ? 12.448 4.557 -30.916 1.00 88.69 83 PHE A C 1
ATOM 683 O O . PHE A 1 83 ? 11.607 4.230 -31.745 1.00 88.69 83 PHE A O 1
ATOM 690 N N . PHE A 1 84 ? 12.394 4.151 -29.646 1.00 89.00 84 PHE A N 1
ATOM 691 C CA . PHE A 1 84 ? 11.305 3.325 -29.108 1.00 89.00 84 PHE A CA 1
ATOM 692 C C . PHE A 1 84 ? 10.090 4.132 -28.631 1.00 89.00 84 PHE A C 1
ATOM 694 O O . PHE A 1 84 ? 9.202 3.575 -27.985 1.00 89.00 84 PHE A O 1
ATOM 701 N N . GLU A 1 85 ? 10.055 5.438 -28.912 1.00 90.06 85 GLU A N 1
ATOM 702 C CA . GLU A 1 85 ? 8.973 6.346 -28.518 1.00 90.06 85 GLU A CA 1
ATOM 703 C C . GLU A 1 85 ? 8.674 6.309 -27.005 1.00 90.06 85 GLU A C 1
ATOM 705 O O . GLU A 1 85 ? 7.541 6.502 -26.547 1.00 90.06 85 GLU A O 1
ATOM 710 N N . ILE A 1 86 ? 9.707 6.071 -26.191 1.00 92.69 86 ILE A N 1
ATOM 711 C CA . ILE A 1 86 ? 9.576 6.022 -24.737 1.00 92.69 86 ILE A CA 1
ATOM 712 C C . ILE A 1 86 ? 9.422 7.443 -24.210 1.00 92.69 86 ILE A C 1
ATOM 714 O O . ILE A 1 86 ? 10.364 8.235 -24.164 1.00 92.69 86 ILE A O 1
ATOM 718 N N . ASN A 1 87 ? 8.217 7.756 -23.743 1.00 92.69 87 ASN A N 1
ATOM 719 C CA . ASN A 1 87 ? 7.937 9.038 -23.113 1.00 92.69 87 ASN A CA 1
ATOM 720 C C . ASN A 1 87 ? 8.461 9.061 -21.666 1.00 92.69 87 ASN A C 1
ATOM 722 O O . ASN A 1 87 ? 7.781 8.614 -20.737 1.00 92.69 87 ASN A O 1
ATOM 726 N N . THR A 1 88 ? 9.666 9.601 -21.480 1.00 91.00 88 THR A N 1
ATOM 727 C CA . THR A 1 88 ? 10.329 9.738 -20.172 1.00 91.00 88 THR A CA 1
ATOM 728 C C . THR A 1 88 ? 9.593 10.691 -19.231 1.00 91.00 88 THR A C 1
ATOM 730 O O . THR A 1 88 ? 9.514 10.417 -18.036 1.00 91.00 88 THR A O 1
ATOM 733 N N . SER A 1 89 ? 8.969 11.754 -19.750 1.00 93.06 89 SER A N 1
ATOM 734 C CA . SER A 1 89 ? 8.150 12.675 -18.948 1.00 93.06 89 SER A CA 1
ATOM 735 C C . SER A 1 89 ? 6.941 11.973 -18.332 1.00 93.06 89 SER A C 1
ATOM 737 O O . SER A 1 89 ? 6.600 12.217 -17.178 1.00 93.06 89 SER A O 1
ATOM 739 N N . LYS A 1 90 ? 6.314 11.056 -19.076 1.00 94.62 90 LYS A N 1
ATOM 740 C CA . LYS A 1 90 ? 5.209 10.239 -18.572 1.00 94.62 90 LYS A CA 1
ATOM 741 C C . LYS A 1 90 ? 5.671 9.240 -17.513 1.00 94.62 90 LYS A C 1
ATOM 743 O O . LYS A 1 90 ? 4.958 9.052 -16.534 1.00 94.62 90 LYS A O 1
ATOM 748 N N . ILE A 1 91 ? 6.844 8.623 -17.688 1.00 94.31 91 ILE A N 1
ATOM 749 C CA . ILE A 1 91 ? 7.433 7.748 -16.657 1.00 94.31 91 ILE A CA 1
ATOM 750 C C . ILE A 1 91 ? 7.637 8.540 -15.367 1.00 94.31 91 ILE A C 1
ATOM 752 O O . ILE A 1 91 ? 7.194 8.096 -14.312 1.00 94.31 91 ILE A O 1
ATOM 756 N N . GLN A 1 92 ? 8.247 9.723 -15.461 1.00 94.69 92 GLN A N 1
ATOM 757 C CA . GLN A 1 92 ? 8.495 10.561 -14.294 1.00 94.69 92 GLN A CA 1
ATOM 758 C C . GLN A 1 92 ? 7.191 10.966 -13.600 1.00 94.69 92 GLN A C 1
ATOM 760 O O . GLN A 1 92 ? 7.078 10.787 -12.396 1.00 94.69 92 GLN A O 1
ATOM 765 N N . ALA A 1 93 ? 6.174 11.397 -14.353 1.00 96.12 93 ALA A N 1
ATOM 766 C CA . ALA A 1 93 ? 4.872 11.745 -13.783 1.00 96.12 93 ALA A CA 1
ATOM 767 C C . ALA A 1 93 ? 4.225 10.569 -13.023 1.00 96.12 93 ALA A C 1
ATOM 769 O O . ALA A 1 93 ? 3.716 10.750 -11.921 1.00 96.12 93 ALA A O 1
ATOM 770 N N . LEU A 1 94 ? 4.288 9.350 -13.571 1.00 95.81 94 LEU A N 1
ATOM 771 C CA . LEU A 1 94 ? 3.759 8.150 -12.910 1.00 95.81 94 LEU A CA 1
ATOM 772 C C . LEU A 1 94 ? 4.568 7.765 -11.658 1.00 95.81 94 LEU A C 1
ATOM 774 O O . LEU A 1 94 ? 3.988 7.313 -10.670 1.00 95.81 94 LEU A O 1
ATOM 778 N N . ILE A 1 95 ? 5.891 7.957 -11.680 1.00 95.38 95 ILE A N 1
ATOM 779 C CA . ILE A 1 95 ? 6.754 7.777 -10.502 1.00 95.38 95 ILE A CA 1
ATOM 780 C C . ILE A 1 95 ? 6.394 8.802 -9.422 1.00 95.38 95 ILE A C 1
ATOM 782 O O . ILE A 1 95 ? 6.260 8.434 -8.256 1.00 95.38 95 ILE A O 1
ATOM 786 N N . ASP A 1 96 ? 6.195 10.064 -9.796 1.00 95.00 96 ASP A N 1
ATOM 787 C CA . ASP A 1 96 ? 5.834 11.136 -8.869 1.00 95.00 96 ASP A CA 1
ATOM 788 C C . ASP A 1 96 ? 4.454 10.883 -8.249 1.00 95.00 96 ASP A C 1
ATOM 790 O O . ASP A 1 96 ? 4.286 10.991 -7.035 1.00 95.00 96 ASP A O 1
ATOM 794 N N . GLU A 1 97 ? 3.474 10.455 -9.050 1.00 94.38 97 GLU A N 1
ATOM 795 C CA . GLU A 1 97 ? 2.163 10.029 -8.557 1.00 94.38 97 GLU A CA 1
ATOM 796 C C . GLU A 1 97 ? 2.282 8.856 -7.580 1.00 94.38 97 GLU A C 1
ATOM 798 O O . GLU A 1 97 ? 1.657 8.875 -6.515 1.00 94.38 97 GLU A O 1
ATOM 803 N N . PHE A 1 98 ? 3.078 7.836 -7.902 1.00 93.81 98 PHE A N 1
ATOM 804 C CA . PHE A 1 98 ? 3.329 6.723 -6.991 1.00 93.81 98 PHE A CA 1
ATOM 805 C C . PHE A 1 98 ? 3.963 7.212 -5.682 1.00 93.81 98 PHE A C 1
ATOM 807 O O . PHE A 1 98 ? 3.477 6.866 -4.604 1.00 93.81 98 PHE A O 1
ATOM 814 N N . ASN A 1 99 ? 4.989 8.059 -5.749 1.00 93.00 99 ASN A N 1
ATOM 815 C CA . ASN A 1 99 ? 5.715 8.578 -4.587 1.00 93.00 99 ASN A CA 1
ATOM 816 C C . ASN A 1 99 ? 4.915 9.589 -3.754 1.00 93.00 99 ASN A C 1
ATOM 818 O O . ASN A 1 99 ? 5.177 9.720 -2.564 1.00 93.00 99 ASN A O 1
ATOM 822 N N . ALA A 1 100 ? 3.902 10.243 -4.327 1.00 93.88 100 ALA A N 1
ATOM 823 C CA . ALA A 1 100 ? 3.058 11.204 -3.618 1.00 93.88 100 ALA A CA 1
ATOM 824 C C . ALA A 1 100 ? 2.204 10.585 -2.494 1.00 93.88 100 ALA A C 1
ATOM 826 O O . ALA A 1 100 ? 1.705 11.314 -1.639 1.00 93.88 100 ALA A O 1
ATOM 827 N N . ILE A 1 101 ? 1.998 9.263 -2.495 1.00 92.62 101 ILE A N 1
ATOM 828 C CA . ILE A 1 101 ? 1.373 8.566 -1.363 1.00 92.62 101 ILE A CA 1
ATOM 829 C C . ILE A 1 101 ? 2.476 8.100 -0.416 1.00 92.62 101 ILE A C 1
ATOM 831 O O . ILE A 1 101 ? 3.254 7.210 -0.762 1.00 92.62 101 ILE A O 1
ATOM 835 N N . ASP A 1 102 ? 2.504 8.669 0.784 1.00 89.88 102 ASP A N 1
ATOM 836 C CA . ASP A 1 102 ? 3.400 8.244 1.856 1.00 89.88 102 ASP A CA 1
ATOM 837 C C . ASP A 1 102 ? 2.854 6.967 2.511 1.00 89.88 102 ASP A C 1
ATOM 839 O O . ASP A 1 102 ? 1.950 7.002 3.346 1.00 89.88 102 ASP A O 1
ATOM 843 N N . PHE A 1 103 ? 3.332 5.821 2.030 1.00 90.94 103 PHE A N 1
ATOM 844 C CA . PHE A 1 103 ? 3.012 4.504 2.565 1.00 90.94 103 PHE A CA 1
ATOM 845 C C . PHE A 1 103 ? 4.240 3.611 2.419 1.00 90.94 103 PHE A C 1
ATOM 847 O O . PHE A 1 103 ? 4.768 3.458 1.312 1.00 90.94 103 PHE A O 1
ATOM 854 N N . ASP A 1 104 ? 4.678 3.016 3.526 1.00 88.81 104 ASP A N 1
ATOM 855 C CA . ASP A 1 104 ? 5.844 2.140 3.546 1.00 88.81 104 ASP A CA 1
ATOM 856 C C . ASP A 1 104 ? 5.526 0.786 2.894 1.00 88.81 104 ASP A C 1
ATOM 858 O O . ASP A 1 104 ? 4.662 0.035 3.348 1.00 88.81 104 ASP A O 1
ATOM 862 N N . LEU A 1 105 ? 6.235 0.481 1.807 1.00 88.38 105 LEU A N 1
ATOM 863 C CA . LEU A 1 105 ? 6.110 -0.769 1.054 1.00 88.38 105 LEU A CA 1
ATOM 864 C C . LEU A 1 105 ? 7.293 -1.718 1.280 1.00 88.38 105 LEU A C 1
ATOM 866 O O . LEU A 1 105 ? 7.402 -2.731 0.585 1.00 88.38 105 LEU A O 1
ATOM 870 N N . THR A 1 106 ? 8.182 -1.426 2.234 1.00 86.56 106 THR A N 1
ATOM 871 C CA . THR A 1 106 ? 9.407 -2.210 2.467 1.00 86.56 106 THR A CA 1
ATOM 872 C C . THR A 1 106 ? 9.097 -3.693 2.698 1.00 86.56 106 THR A C 1
ATOM 874 O O . THR A 1 106 ? 9.752 -4.566 2.124 1.00 86.56 106 THR A O 1
ATOM 877 N N . SER A 1 107 ? 8.048 -3.988 3.470 1.00 86.62 107 SER A N 1
ATOM 878 C CA . SER A 1 107 ? 7.603 -5.349 3.798 1.00 86.62 107 SER A CA 1
ATOM 879 C C . SER A 1 107 ? 6.578 -5.947 2.824 1.00 86.62 107 SER A C 1
ATOM 881 O O . SER A 1 107 ? 6.224 -7.115 2.968 1.00 86.62 107 SER A O 1
ATOM 883 N N . VAL A 1 108 ? 6.097 -5.186 1.835 1.00 91.94 108 VAL A N 1
ATOM 884 C CA . VAL A 1 108 ? 5.010 -5.604 0.930 1.00 91.94 108 VAL A CA 1
ATOM 885 C C . VAL A 1 108 ? 5.586 -6.284 -0.309 1.00 91.94 108 VAL A C 1
ATOM 887 O O . VAL A 1 108 ? 6.393 -5.681 -1.006 1.00 91.94 108 VAL A O 1
ATOM 890 N N . ASP A 1 109 ? 5.173 -7.509 -0.634 1.00 92.75 109 ASP A N 1
ATOM 891 C CA . ASP A 1 109 ? 5.495 -8.134 -1.928 1.00 92.75 109 ASP A CA 1
ATOM 892 C C . ASP A 1 109 ? 4.652 -7.505 -3.045 1.00 92.75 109 ASP A C 1
ATOM 894 O O . ASP A 1 109 ? 3.428 -7.592 -3.028 1.00 92.75 109 ASP A O 1
ATOM 898 N N . LEU A 1 110 ? 5.290 -6.872 -4.030 1.00 91.56 110 LEU A N 1
ATOM 899 C CA . LEU A 1 110 ? 4.575 -6.217 -5.129 1.00 91.56 110 LEU A CA 1
ATOM 900 C C . LEU A 1 110 ? 4.023 -7.203 -6.164 1.00 91.56 110 LEU A C 1
ATOM 902 O O . LEU A 1 110 ? 3.140 -6.824 -6.931 1.00 91.56 110 LEU A O 1
ATOM 906 N N . ASN A 1 111 ? 4.490 -8.455 -6.193 1.00 91.75 111 ASN A N 1
ATOM 907 C CA . ASN A 1 111 ? 3.908 -9.483 -7.064 1.00 91.75 111 ASN A CA 1
ATOM 908 C C . ASN A 1 111 ? 2.551 -9.975 -6.543 1.00 91.75 111 ASN A C 1
ATOM 910 O O . ASN A 1 111 ? 1.682 -10.352 -7.330 1.00 91.75 111 ASN A O 1
ATOM 914 N N . ALA A 1 112 ? 2.369 -9.951 -5.223 1.00 92.25 112 ALA A N 1
ATOM 915 C CA . ALA A 1 112 ? 1.147 -10.340 -4.534 1.00 92.25 112 ALA A CA 1
ATOM 916 C C . ALA A 1 112 ? 0.912 -9.394 -3.341 1.00 92.25 112 ALA A C 1
ATOM 918 O O . ALA A 1 112 ? 1.166 -9.770 -2.195 1.00 92.25 112 ALA A O 1
ATOM 919 N N . PRO A 1 113 ? 0.456 -8.152 -3.592 1.00 91.56 113 PRO A N 1
ATOM 920 C CA . PRO A 1 113 ? 0.360 -7.136 -2.555 1.00 91.56 113 PRO A CA 1
ATOM 921 C C . PRO A 1 113 ? -0.698 -7.508 -1.520 1.00 91.56 113 PRO A C 1
ATOM 923 O O . PRO A 1 113 ? -1.889 -7.602 -1.818 1.00 91.56 113 PRO A O 1
ATOM 926 N N . VAL A 1 114 ? -0.250 -7.678 -0.278 1.00 93.50 114 VAL A N 1
ATOM 927 C CA . VAL A 1 114 ? -1.100 -7.914 0.892 1.00 93.50 114 VAL A CA 1
ATOM 928 C C . VAL A 1 114 ? -0.950 -6.736 1.844 1.00 93.50 114 VAL A C 1
ATOM 930 O O . VAL A 1 114 ? 0.164 -6.277 2.098 1.00 93.50 114 VAL A O 1
ATOM 933 N N . LEU A 1 115 ? -2.080 -6.241 2.356 1.00 93.06 115 LEU A N 1
ATOM 934 C CA . LEU A 1 115 ? -2.104 -5.170 3.348 1.00 93.06 115 LEU A CA 1
ATOM 935 C C . LEU A 1 115 ? -1.383 -5.644 4.623 1.00 93.06 115 LEU A C 1
ATOM 937 O O . LEU A 1 115 ? -1.801 -6.660 5.188 1.00 93.06 115 LEU A O 1
ATOM 941 N N . PRO A 1 116 ? -0.337 -4.943 5.093 1.00 92.25 116 PRO A N 1
ATOM 942 C CA . PRO A 1 116 ? 0.330 -5.302 6.338 1.00 92.25 116 PRO A CA 1
ATOM 943 C C . PRO A 1 116 ? -0.620 -5.217 7.536 1.00 92.25 116 PRO A C 1
ATOM 945 O O . PRO A 1 116 ? -1.508 -4.364 7.593 1.00 92.25 116 PRO A O 1
ATOM 948 N N . GLU A 1 117 ? -0.424 -6.100 8.514 1.00 90.44 117 GLU A N 1
ATOM 949 C CA . GLU A 1 117 ? -1.217 -6.080 9.739 1.00 90.44 117 GLU A CA 1
ATOM 950 C C . GLU A 1 117 ? -0.825 -4.875 10.604 1.00 90.44 117 GLU A C 1
ATOM 952 O O . GLU A 1 117 ? 0.347 -4.674 10.929 1.00 90.44 117 GLU A O 1
ATOM 957 N N . GLN A 1 118 ? -1.819 -4.075 10.990 1.00 89.88 118 GLN A N 1
ATOM 958 C CA . GLN A 1 118 ? -1.644 -2.923 11.866 1.00 89.88 118 GLN A CA 1
ATOM 959 C C . GLN A 1 118 ? -2.717 -2.922 12.955 1.00 89.88 118 GLN A C 1
ATOM 961 O O . GLN A 1 118 ? -3.905 -3.107 12.689 1.00 89.88 118 GLN A O 1
ATOM 966 N N . ASP A 1 119 ? -2.299 -2.686 14.200 1.00 90.62 119 ASP A N 1
ATOM 967 C CA . ASP A 1 119 ? -3.226 -2.574 15.320 1.00 90.62 119 ASP A CA 1
ATOM 968 C C . ASP A 1 119 ? -3.811 -1.158 15.412 1.00 90.62 119 ASP A C 1
ATOM 970 O O . ASP A 1 119 ? -3.106 -0.180 15.660 1.00 90.62 119 ASP A O 1
ATOM 974 N N . PHE A 1 120 ? -5.131 -1.064 15.252 1.00 90.62 120 PHE A N 1
ATOM 975 C CA . PHE A 1 120 ? -5.909 0.168 15.430 1.00 90.62 120 PHE A CA 1
ATOM 976 C C . PHE A 1 120 ? -6.629 0.220 16.787 1.00 90.62 120 PHE A C 1
ATOM 978 O O . PHE A 1 120 ? -7.545 1.023 16.996 1.00 90.62 120 PHE A O 1
ATOM 985 N N . GLY A 1 121 ? -6.261 -0.659 17.720 1.00 87.31 121 GLY A N 1
ATOM 986 C CA . GLY A 1 121 ? -6.802 -0.701 19.068 1.00 87.31 121 GLY A CA 1
ATOM 987 C C . GLY A 1 121 ? -6.331 0.460 19.940 1.00 87.31 121 GLY A C 1
ATOM 988 O O . GLY A 1 121 ? -5.162 0.832 19.956 1.00 87.31 121 GLY A O 1
ATOM 989 N N . THR A 1 122 ? -7.251 1.011 20.729 1.00 82.81 122 THR A N 1
ATOM 990 C CA . THR A 1 122 ? -6.900 1.877 21.860 1.00 82.81 122 THR A CA 1
ATOM 991 C C . THR A 1 122 ? -6.983 1.065 23.138 1.00 82.81 122 THR A C 1
ATOM 993 O O . THR A 1 122 ? -8.008 0.437 23.413 1.00 82.81 122 THR A O 1
ATOM 996 N N . TYR A 1 123 ? -5.923 1.109 23.935 1.00 86.81 123 TYR A N 1
ATOM 997 C CA . TYR A 1 123 ? -5.798 0.329 25.159 1.00 86.81 123 TYR A CA 1
ATOM 998 C C . TYR A 1 123 ? -5.766 1.222 26.394 1.00 86.81 123 TYR A C 1
ATOM 1000 O O . TYR A 1 123 ? -5.387 2.397 26.338 1.00 86.81 123 TYR A O 1
ATOM 1008 N N . THR A 1 124 ? -6.143 0.649 27.532 1.00 84.88 124 THR A N 1
ATOM 1009 C CA . THR A 1 124 ? -5.890 1.256 28.840 1.00 84.88 124 THR A CA 1
ATOM 1010 C C . THR A 1 124 ? -4.388 1.412 29.083 1.00 84.88 124 THR A C 1
ATOM 1012 O O . THR A 1 124 ? -3.564 0.652 28.575 1.00 84.88 124 THR A O 1
ATOM 1015 N N . LYS A 1 125 ? -4.025 2.402 29.899 1.00 85.88 125 LYS A N 1
ATOM 1016 C CA . LYS A 1 125 ? -2.637 2.706 30.273 1.00 85.88 125 LYS A CA 1
ATOM 1017 C C . LYS A 1 125 ? -2.338 2.414 31.745 1.00 85.88 125 LYS A C 1
ATOM 1019 O O . LYS A 1 125 ? -1.173 2.323 32.113 1.00 85.88 125 LYS A O 1
ATOM 1024 N N . THR A 1 126 ? -3.367 2.292 32.590 1.00 84.88 126 THR A N 1
ATOM 1025 C CA . THR A 1 126 ? -3.212 2.088 34.040 1.00 84.88 126 THR A CA 1
ATOM 1026 C C . THR A 1 126 ? -4.201 1.064 34.606 1.00 84.88 126 THR A C 1
ATOM 1028 O O . THR A 1 126 ? -5.283 0.838 34.059 1.00 84.88 126 THR A O 1
ATOM 1031 N N . ASN A 1 127 ? -3.857 0.474 35.757 1.00 85.56 127 ASN A N 1
ATOM 1032 C CA . ASN A 1 127 ? -4.742 -0.438 36.497 1.00 85.56 127 ASN A CA 1
ATOM 1033 C C . ASN A 1 127 ? -6.059 0.235 36.930 1.00 85.56 127 ASN A C 1
ATOM 1035 O O . ASN A 1 127 ? -7.108 -0.406 36.955 1.00 85.56 127 ASN A O 1
ATOM 1039 N N . GLU A 1 128 ? -6.026 1.531 37.239 1.00 81.62 128 GLU A N 1
ATOM 1040 C CA . GLU A 1 128 ? -7.223 2.305 37.580 1.00 81.62 128 GLU A CA 1
ATOM 1041 C C . GLU A 1 128 ? -8.177 2.413 36.388 1.00 81.62 128 GLU A C 1
ATOM 1043 O O . GLU A 1 128 ? -9.384 2.229 36.543 1.00 81.62 128 GLU A O 1
ATOM 1048 N N . GLN A 1 129 ? -7.635 2.627 35.183 1.00 78.38 129 GLN A N 1
ATOM 1049 C CA . GLN A 1 129 ? -8.420 2.625 33.949 1.00 78.38 129 GLN A CA 1
ATOM 1050 C C . GLN A 1 129 ? -9.016 1.242 33.660 1.00 78.38 129 GLN A C 1
ATOM 1052 O O . GLN A 1 129 ? -10.181 1.169 33.278 1.00 78.38 129 GLN A O 1
ATOM 1057 N N . ASN A 1 130 ? -8.281 0.149 33.912 1.00 85.12 130 ASN A N 1
ATOM 1058 C CA . ASN A 1 130 ? -8.832 -1.212 33.812 1.00 85.12 130 ASN A CA 1
ATOM 1059 C C . ASN A 1 130 ? -10.025 -1.415 34.746 1.00 85.12 130 ASN A C 1
ATOM 1061 O O . ASN A 1 130 ? -11.066 -1.934 34.332 1.00 85.12 130 ASN A O 1
ATOM 1065 N N . LEU A 1 131 ? -9.876 -1.008 36.009 1.00 80.81 131 LEU A N 1
ATOM 1066 C CA . LEU A 1 131 ? -10.924 -1.159 37.012 1.00 80.81 131 LEU A CA 1
ATOM 1067 C C . LEU A 1 131 ? -12.156 -0.330 36.638 1.00 80.81 131 LEU A C 1
ATOM 1069 O O . LEU A 1 131 ? -13.282 -0.818 36.739 1.00 80.81 131 LEU A O 1
ATOM 1073 N N . LEU A 1 132 ? -11.943 0.908 36.191 1.00 77.12 132 LEU A N 1
ATOM 1074 C CA . LEU A 1 132 ? -13.014 1.798 35.759 1.00 77.12 132 LEU A CA 1
ATOM 1075 C C . LEU A 1 132 ? -13.747 1.238 34.536 1.00 77.12 132 LEU A C 1
ATOM 1077 O O . LEU A 1 132 ? -14.974 1.149 34.559 1.00 77.12 132 LEU A O 1
ATOM 1081 N N . PHE A 1 133 ? -13.009 0.805 33.512 1.00 78.50 133 PHE A N 1
ATOM 1082 C CA . PHE A 1 133 ? -13.577 0.195 32.311 1.00 78.50 133 PHE A CA 1
ATOM 1083 C C . PHE A 1 133 ? -14.420 -1.037 32.655 1.00 78.50 133 PHE A C 1
ATOM 1085 O O . PHE A 1 133 ? -15.579 -1.115 32.261 1.00 78.50 133 PHE A O 1
ATOM 1092 N N . THR A 1 134 ? -13.888 -1.943 33.479 1.00 80.31 134 THR A N 1
ATOM 1093 C CA . THR A 1 134 ? -14.600 -3.157 33.917 1.00 80.31 134 THR A CA 1
ATOM 1094 C C . THR A 1 134 ? -15.890 -2.823 34.671 1.00 80.31 134 THR A C 1
ATOM 1096 O O . THR A 1 134 ? -16.929 -3.441 34.444 1.00 80.31 134 THR A O 1
ATOM 1099 N N . LYS A 1 135 ? -15.858 -1.822 35.562 1.00 78.19 135 LYS A N 1
ATOM 1100 C CA . LYS A 1 135 ? -17.056 -1.380 36.293 1.00 78.19 135 LYS A CA 1
ATOM 1101 C C . LYS A 1 135 ? -18.118 -0.823 35.346 1.00 78.19 135 LYS A C 1
ATOM 1103 O O . LYS A 1 135 ? -19.286 -1.178 35.483 1.00 78.19 135 LYS A O 1
ATOM 1108 N N . ILE A 1 136 ? -17.721 0.020 34.393 1.00 76.50 136 ILE A N 1
ATOM 1109 C CA . ILE A 1 136 ? -18.638 0.607 33.407 1.00 76.50 136 ILE A CA 1
ATOM 1110 C C . ILE A 1 136 ? -19.232 -0.484 32.508 1.00 76.50 136 ILE A C 1
ATOM 1112 O O . ILE A 1 136 ? -20.444 -0.509 32.306 1.00 76.50 136 ILE A O 1
ATOM 1116 N N . ASP A 1 137 ? -18.411 -1.416 32.025 1.00 77.81 137 ASP A N 1
ATOM 1117 C CA . ASP A 1 137 ? -18.849 -2.533 31.183 1.00 77.81 137 ASP A CA 1
ATOM 1118 C C . ASP A 1 137 ? -19.888 -3.420 31.895 1.00 77.81 137 ASP A C 1
ATOM 1120 O O . ASP A 1 137 ? -20.929 -3.754 31.326 1.00 77.81 137 ASP A O 1
ATOM 1124 N N . ASN A 1 138 ? -19.681 -3.710 33.184 1.00 79.50 138 ASN A N 1
ATOM 1125 C CA . ASN A 1 138 ? -20.653 -4.448 33.994 1.00 79.50 138 ASN A CA 1
ATOM 1126 C C . ASN A 1 138 ? -21.996 -3.712 34.127 1.00 79.50 138 ASN A C 1
ATOM 1128 O O . ASN A 1 138 ? -23.053 -4.340 34.039 1.00 79.50 138 ASN A O 1
ATOM 1132 N N . VAL A 1 139 ? -21.974 -2.388 34.316 1.00 76.62 139 VAL A N 1
ATOM 1133 C CA . VAL A 1 139 ? -23.201 -1.576 34.380 1.00 76.62 139 VAL A CA 1
ATOM 1134 C C . VAL A 1 139 ? -23.936 -1.599 33.038 1.00 76.62 139 VAL A C 1
ATOM 1136 O O . VAL A 1 139 ? -25.152 -1.783 33.017 1.00 76.62 139 VAL A O 1
ATOM 1139 N N . ILE A 1 140 ? -23.216 -1.473 31.920 1.00 74.00 140 ILE A N 1
ATOM 1140 C CA . ILE A 1 140 ? -23.801 -1.549 30.573 1.00 74.00 140 ILE A CA 1
ATOM 1141 C C . ILE A 1 140 ? -24.472 -2.909 30.358 1.00 74.00 140 ILE A C 1
ATOM 1143 O O . ILE A 1 140 ? -25.646 -2.956 29.991 1.00 74.00 140 ILE A O 1
ATOM 1147 N N . LYS A 1 141 ? -23.778 -4.011 30.663 1.00 77.94 141 LYS A N 1
ATOM 1148 C CA . LYS A 1 141 ? -24.329 -5.371 30.546 1.00 77.94 141 LYS A CA 1
ATOM 1149 C C . LYS A 1 141 ? -25.588 -5.568 31.392 1.00 77.94 141 LYS A C 1
ATOM 1151 O O . LYS A 1 141 ? -26.546 -6.189 30.931 1.00 77.94 141 LYS A O 1
ATOM 1156 N N . ALA A 1 142 ? -25.614 -5.024 32.610 1.00 75.56 142 ALA A N 1
ATOM 1157 C CA . ALA A 1 142 ? -26.794 -5.081 33.470 1.00 75.56 142 ALA A CA 1
ATOM 1158 C C . ALA A 1 142 ? -27.987 -4.322 32.859 1.00 75.56 142 ALA A C 1
ATOM 1160 O O . ALA A 1 142 ? -29.105 -4.841 32.853 1.00 75.56 142 ALA A O 1
ATOM 1161 N N . ILE A 1 143 ? -27.754 -3.133 32.290 1.00 71.12 143 ILE A N 1
ATOM 1162 C CA . ILE A 1 143 ? -28.786 -2.350 31.590 1.00 71.12 143 ILE A CA 1
ATOM 1163 C C . ILE A 1 143 ? -29.307 -3.110 30.365 1.00 71.12 143 ILE A C 1
ATOM 1165 O O . ILE A 1 143 ? -30.518 -3.253 30.211 1.00 71.12 143 ILE A O 1
ATOM 1169 N N . GLU A 1 144 ? -28.424 -3.655 29.527 1.00 73.00 144 GLU A N 1
ATOM 1170 C CA . GLU A 1 144 ? -28.815 -4.436 28.345 1.00 73.00 144 GLU A CA 1
ATOM 1171 C C . GLU A 1 144 ? -29.634 -5.684 28.721 1.00 73.00 144 GLU A C 1
ATOM 1173 O O . GLU A 1 144 ? -30.600 -6.034 28.036 1.00 73.00 144 GLU A O 1
ATOM 1178 N N . GLY A 1 145 ? -29.291 -6.341 29.834 1.00 71.94 145 GLY A N 1
ATOM 1179 C CA . GLY A 1 145 ? -30.076 -7.444 30.392 1.00 71.94 145 GLY A CA 1
ATOM 1180 C C . GLY A 1 145 ? -31.491 -7.013 30.791 1.00 71.94 145 GLY A C 1
ATOM 1181 O O . GLY A 1 145 ? -32.471 -7.671 30.427 1.00 71.94 145 GLY A O 1
ATOM 1182 N N . LEU A 1 146 ? -31.616 -5.873 31.474 1.00 69.88 146 LEU A N 1
ATOM 1183 C CA . LEU A 1 146 ? -32.911 -5.296 31.846 1.00 69.88 146 LEU A CA 1
ATOM 1184 C C . LEU A 1 146 ? -33.731 -4.861 30.622 1.00 69.88 146 LEU A C 1
ATOM 1186 O O . LEU A 1 146 ? -34.944 -5.069 30.603 1.00 69.88 146 LEU A O 1
ATOM 1190 N N . GLU A 1 147 ? -33.103 -4.305 29.583 1.00 66.31 147 GLU A N 1
ATOM 1191 C CA . GLU A 1 147 ? -33.783 -3.948 28.331 1.00 66.31 147 GLU A CA 1
ATOM 1192 C C . GLU A 1 147 ? -34.351 -5.176 27.612 1.00 66.31 147 GLU A C 1
ATOM 1194 O O . GLU A 1 147 ? -35.493 -5.140 27.144 1.00 66.31 147 GLU A O 1
ATOM 1199 N N . LYS A 1 148 ? -33.592 -6.278 27.553 1.00 74.38 148 LYS A N 1
ATOM 1200 C CA . LYS A 1 148 ? -34.058 -7.551 26.975 1.00 74.38 148 LYS A CA 1
ATOM 1201 C C . LYS A 1 148 ? -35.266 -8.101 27.734 1.00 74.38 148 LYS A C 1
ATOM 1203 O O . LYS A 1 148 ? -36.269 -8.445 27.109 1.00 74.38 148 LYS A O 1
ATOM 1208 N N . LEU A 1 149 ? -35.211 -8.111 29.068 1.00 70.25 149 LEU A N 1
ATOM 1209 C CA . LEU A 1 149 ? -36.345 -8.507 29.910 1.00 70.25 149 LEU A CA 1
ATOM 1210 C C . LEU A 1 149 ? -37.548 -7.580 29.691 1.00 70.25 149 LEU A C 1
ATOM 1212 O O . LEU A 1 149 ? -38.670 -8.047 29.516 1.00 70.25 149 LEU A O 1
ATOM 1216 N N . ASN A 1 150 ? -37.339 -6.264 29.634 1.00 66.06 150 ASN A N 1
ATOM 1217 C CA . ASN A 1 150 ? -38.427 -5.316 29.408 1.00 66.06 150 ASN A CA 1
ATOM 1218 C C . ASN A 1 150 ? -39.084 -5.509 28.033 1.00 66.06 150 ASN A C 1
ATOM 1220 O O . ASN A 1 150 ? -40.306 -5.455 27.956 1.00 66.06 150 ASN A O 1
ATOM 1224 N N . LYS A 1 151 ? -38.318 -5.795 26.970 1.00 66.56 151 LYS A N 1
ATOM 1225 C CA . LYS A 1 151 ? -38.874 -6.154 25.651 1.00 66.56 151 LYS A CA 1
ATOM 1226 C C . LYS A 1 151 ? -39.701 -7.441 25.700 1.00 66.56 151 LYS A C 1
ATOM 1228 O O . LYS A 1 151 ? -40.736 -7.506 25.049 1.00 66.56 151 LYS A O 1
ATOM 1233 N N . PHE A 1 152 ? -39.282 -8.423 26.497 1.00 62.50 152 PHE A N 1
ATOM 1234 C CA . PHE A 1 152 ? -40.007 -9.682 26.676 1.00 62.50 152 PHE A CA 1
ATOM 1235 C C . PHE A 1 152 ? -41.329 -9.509 27.445 1.00 62.50 152 PHE A C 1
ATOM 1237 O O . PHE A 1 152 ? -42.340 -10.092 27.071 1.00 62.50 152 PHE A O 1
ATOM 1244 N N . TYR A 1 153 ? -41.354 -8.665 28.482 1.00 54.97 153 TYR A N 1
ATOM 1245 C CA . TYR A 1 153 ? -42.550 -8.417 29.303 1.00 54.97 153 TYR A CA 1
ATOM 1246 C C . TYR A 1 153 ? -43.399 -7.218 28.841 1.00 54.97 153 TYR A C 1
ATOM 1248 O O . TYR A 1 153 ? -44.472 -6.980 29.395 1.00 54.97 153 TYR A O 1
ATOM 1256 N N . ALA A 1 154 ? -42.947 -6.439 27.854 1.00 52.72 154 ALA A N 1
ATOM 1257 C CA . ALA A 1 154 ? -43.702 -5.323 27.278 1.00 52.72 154 ALA A CA 1
ATOM 1258 C C . ALA A 1 154 ? -45.077 -5.722 26.695 1.00 52.72 154 ALA A C 1
ATOM 1260 O O . ALA A 1 154 ? -46.019 -4.966 26.930 1.00 52.72 154 ALA A O 1
ATOM 1261 N N . PRO A 1 155 ? -45.251 -6.884 26.029 1.00 54.59 155 PRO A N 1
ATOM 1262 C CA . PRO A 1 155 ? -46.553 -7.326 25.517 1.00 54.59 155 PRO A CA 1
ATOM 1263 C C . PRO A 1 155 ? -47.553 -7.727 26.613 1.00 54.59 155 PRO A C 1
ATOM 1265 O O . PRO A 1 155 ? -48.734 -7.883 26.331 1.00 54.59 155 PRO A O 1
ATOM 1268 N N . LEU A 1 156 ? -47.090 -7.918 27.854 1.00 52.00 156 LEU A N 1
ATOM 1269 C CA . LEU A 1 156 ? -47.879 -8.473 28.961 1.00 52.00 156 LEU A CA 1
ATOM 1270 C C . LEU A 1 156 ? -48.353 -7.415 29.970 1.00 52.00 156 LEU A C 1
ATOM 1272 O O . LEU A 1 156 ? -48.918 -7.766 31.004 1.00 52.00 156 LEU A O 1
ATOM 1276 N N . ARG A 1 157 ? -48.112 -6.118 29.724 1.00 46.22 157 ARG A N 1
ATOM 1277 C CA . ARG A 1 157 ? -48.504 -5.055 30.665 1.00 46.22 157 ARG A CA 1
ATOM 1278 C C . ARG A 1 157 ? -49.821 -4.381 30.254 1.00 46.22 157 ARG A C 1
ATOM 1280 O O . ARG A 1 157 ? -49.888 -3.862 29.142 1.00 46.22 157 ARG A O 1
ATOM 1287 N N . PRO A 1 158 ? -50.819 -4.281 31.155 1.00 41.97 158 PRO A N 1
ATOM 1288 C CA . PRO A 1 158 ? -51.967 -3.402 30.957 1.00 41.97 158 PRO A CA 1
ATOM 1289 C C . PRO A 1 158 ? -51.510 -1.934 30.928 1.00 41.97 158 PRO A C 1
ATOM 1291 O O . PRO A 1 158 ? -50.536 -1.566 31.591 1.00 41.97 158 PRO A O 1
ATOM 1294 N N . ASN A 1 159 ? -52.209 -1.109 30.146 1.00 42.28 159 ASN A N 1
ATOM 1295 C CA . ASN A 1 159 ? -51.944 0.314 29.911 1.00 42.28 159 ASN A CA 1
ATOM 1296 C C . ASN A 1 159 ? -51.627 1.114 31.193 1.00 42.28 159 ASN A C 1
ATOM 1298 O O . ASN A 1 159 ? -52.528 1.530 31.913 1.00 42.28 159 ASN A O 1
ATOM 1302 N N . TYR A 1 160 ? -50.347 1.422 31.419 1.00 42.78 160 TYR A N 1
ATOM 1303 C CA . TYR A 1 160 ? -49.909 2.511 32.299 1.00 42.78 160 TYR A CA 1
ATOM 1304 C C . TYR A 1 160 ? -49.052 3.474 31.476 1.00 42.78 160 TYR A C 1
ATOM 1306 O O . TYR A 1 160 ? -47.828 3.343 31.387 1.00 42.78 160 TYR A O 1
ATOM 1314 N N . THR A 1 161 ? -49.725 4.404 30.803 1.00 43.06 161 THR A N 1
ATOM 1315 C CA . THR A 1 161 ? -49.193 5.150 29.656 1.00 43.06 161 THR A CA 1
ATOM 1316 C C . THR A 1 161 ? -48.341 6.375 30.002 1.00 43.06 161 THR A C 1
ATOM 1318 O O . THR A 1 161 ? -47.709 6.901 29.099 1.00 43.06 161 THR A O 1
ATOM 1321 N N . ASN A 1 162 ? -48.240 6.829 31.259 1.00 40.84 162 ASN A N 1
ATOM 1322 C CA . ASN A 1 162 ? -47.718 8.188 31.518 1.00 40.84 162 ASN A CA 1
ATOM 1323 C C . ASN A 1 162 ? -46.471 8.340 32.406 1.00 40.84 162 ASN A C 1
ATOM 1325 O O . ASN A 1 162 ? -46.011 9.461 32.565 1.00 40.84 162 ASN A O 1
ATOM 1329 N N . ILE A 1 163 ? -45.860 7.273 32.936 1.00 40.44 163 ILE A N 1
ATOM 1330 C CA . ILE A 1 163 ? -44.647 7.413 33.789 1.00 40.44 163 ILE A CA 1
ATOM 1331 C C . ILE A 1 163 ? -43.393 6.787 33.143 1.00 40.44 163 ILE A C 1
ATOM 1333 O O . ILE A 1 163 ? -42.260 7.127 33.471 1.00 40.44 163 ILE A O 1
ATOM 1337 N N . LYS A 1 164 ? -43.562 5.898 32.156 1.00 39.06 164 LYS A N 1
ATOM 1338 C CA . LYS A 1 164 ? -42.445 5.142 31.560 1.00 39.06 164 LYS A CA 1
ATOM 1339 C C . LYS A 1 164 ? -41.617 5.894 30.520 1.00 39.06 164 LYS A C 1
ATOM 1341 O O . LYS A 1 164 ? -40.455 5.539 30.332 1.00 39.06 164 LYS A O 1
ATOM 1346 N N . ALA A 1 165 ? -42.190 6.880 29.833 1.00 38.69 165 ALA A N 1
ATOM 1347 C CA . ALA A 1 165 ? -41.508 7.538 28.721 1.00 38.69 165 ALA A CA 1
ATOM 1348 C C . ALA A 1 165 ? -40.367 8.450 29.200 1.00 38.69 165 ALA A C 1
ATOM 1350 O O . ALA A 1 165 ? -39.311 8.484 28.574 1.00 38.69 165 ALA A O 1
ATOM 1351 N N . GLU A 1 166 ? -40.528 9.126 30.340 1.00 34.00 166 GLU A N 1
ATOM 1352 C CA . GLU A 1 166 ? -39.566 10.143 30.776 1.00 34.00 166 GLU A CA 1
ATOM 1353 C C . GLU A 1 166 ? -38.309 9.541 31.426 1.00 34.00 166 GLU A C 1
ATOM 1355 O O . GLU A 1 166 ? -37.206 9.948 31.071 1.00 34.00 166 GLU A O 1
ATOM 1360 N N . CYS A 1 167 ? -38.415 8.505 32.270 1.00 34.03 167 CYS A N 1
ATOM 1361 C CA . CYS A 1 167 ? -37.229 7.901 32.900 1.00 34.03 167 CYS A CA 1
ATOM 1362 C C . CYS A 1 167 ? -36.349 7.095 31.923 1.00 34.03 167 CYS A C 1
ATOM 1364 O O . CYS A 1 167 ? -35.123 7.175 32.000 1.00 34.03 167 CYS A O 1
ATOM 1366 N N . PHE A 1 168 ? -36.936 6.342 30.984 1.00 36.69 168 PHE A N 1
ATOM 1367 C CA . PHE A 1 168 ? -36.158 5.533 30.030 1.00 36.69 168 PHE A CA 1
ATOM 1368 C C . PHE A 1 168 ? -35.451 6.387 28.970 1.00 36.69 168 PHE A C 1
ATOM 1370 O O . PHE A 1 168 ? -34.308 6.094 28.616 1.00 36.69 168 PHE A O 1
ATOM 1377 N N . LEU A 1 169 ? -36.084 7.469 28.501 1.00 41.00 169 LEU A N 1
ATOM 1378 C CA . LEU A 1 169 ? -35.440 8.410 27.582 1.00 41.00 169 LEU A CA 1
ATOM 1379 C C . LEU A 1 169 ? -34.325 9.206 28.267 1.00 41.00 169 LEU A C 1
ATOM 1381 O O . LEU A 1 169 ? -33.304 9.456 27.628 1.00 41.00 169 LEU A O 1
ATOM 1385 N N . TYR A 1 170 ? -34.475 9.560 29.549 1.00 37.44 170 TYR A N 1
ATOM 1386 C CA . TYR A 1 170 ? -33.431 10.281 30.283 1.00 37.44 170 TYR A CA 1
ATOM 1387 C C . TYR A 1 170 ? -32.202 9.403 30.544 1.00 37.44 170 TYR A C 1
ATOM 1389 O O . TYR A 1 170 ? -31.094 9.794 30.188 1.00 37.44 170 TYR A O 1
ATOM 1397 N N . PHE A 1 171 ? -32.373 8.196 31.095 1.00 37.78 171 PHE A N 1
ATOM 1398 C CA . PHE A 1 171 ? -31.234 7.328 31.425 1.00 37.78 171 PHE A CA 1
ATOM 1399 C C . PHE A 1 171 ? -30.591 6.684 30.192 1.00 37.78 171 PHE A C 1
ATOM 1401 O O . PHE A 1 171 ? -29.364 6.608 30.117 1.00 37.78 171 PHE A O 1
ATOM 1408 N N . GLY A 1 172 ? -31.390 6.291 29.194 1.00 37.62 172 GLY A N 1
ATOM 1409 C CA . GLY A 1 172 ? -30.883 5.720 27.946 1.00 37.62 172 GLY A CA 1
ATOM 1410 C C . GLY A 1 172 ? -30.059 6.722 27.137 1.00 37.62 172 GLY A C 1
ATOM 1411 O O . GLY A 1 172 ? -28.967 6.388 26.680 1.00 37.62 172 GLY A O 1
ATOM 1412 N N . ASN A 1 173 ? -30.522 7.974 27.016 1.00 42.44 173 ASN A N 1
ATOM 1413 C CA . ASN A 1 173 ? -29.741 9.016 26.342 1.00 42.44 173 ASN A CA 1
ATOM 1414 C C . ASN A 1 173 ? -28.536 9.473 27.164 1.00 42.44 173 ASN A C 1
ATOM 1416 O O . ASN A 1 173 ? -27.527 9.830 26.563 1.00 42.44 173 ASN A O 1
ATOM 1420 N N . TYR A 1 174 ? -28.600 9.450 28.499 1.00 40.28 174 TYR A N 1
ATOM 1421 C CA . TYR A 1 174 ? -27.461 9.816 29.347 1.00 40.28 174 TYR A CA 1
ATOM 1422 C C . TYR A 1 174 ? -26.348 8.762 29.293 1.00 40.28 174 TYR A C 1
ATOM 1424 O O . TYR A 1 174 ? -25.185 9.116 29.136 1.00 40.28 174 TYR A O 1
ATOM 1432 N N . ALA A 1 175 ? -26.690 7.470 29.320 1.00 41.47 175 ALA A N 1
ATOM 1433 C CA . ALA A 1 175 ? -25.722 6.379 29.180 1.00 41.47 175 ALA A CA 1
ATOM 1434 C C . ALA A 1 175 ? -25.097 6.331 27.775 1.00 41.47 175 ALA A C 1
ATOM 1436 O O . ALA A 1 175 ? -23.892 6.117 27.640 1.00 41.47 175 ALA A O 1
ATOM 1437 N N . ARG A 1 176 ? -25.892 6.591 26.727 1.00 44.53 176 ARG A N 1
ATOM 1438 C CA . ARG A 1 176 ? -25.410 6.642 25.338 1.00 44.53 176 ARG A CA 1
ATOM 1439 C C . ARG A 1 176 ? -24.534 7.877 25.081 1.00 44.53 176 ARG A C 1
ATOM 1441 O O . ARG A 1 176 ? -23.449 7.730 24.531 1.00 44.53 176 ARG A O 1
ATOM 1448 N N . ASN A 1 177 ? -24.923 9.051 25.597 1.00 45.22 177 ASN A N 1
ATOM 1449 C CA . ASN A 1 177 ? -24.081 10.255 25.570 1.00 45.22 177 ASN A CA 1
ATOM 1450 C C . ASN A 1 177 ? -22.823 10.113 26.426 1.00 45.22 177 ASN A C 1
ATOM 1452 O O . ASN A 1 177 ? -21.801 10.679 26.069 1.00 45.22 177 ASN A O 1
ATOM 1456 N N . LEU A 1 178 ? -22.858 9.398 27.553 1.00 46.72 178 LEU A N 1
ATOM 1457 C CA . LEU A 1 178 ? -21.643 9.102 28.312 1.00 46.72 178 LEU A CA 1
ATOM 1458 C C . LEU A 1 178 ? -20.724 8.200 27.498 1.00 46.72 178 LEU A C 1
ATOM 1460 O O . LEU A 1 178 ? -19.544 8.490 27.423 1.00 46.72 178 LEU A O 1
ATOM 1464 N N . LYS A 1 179 ? -21.250 7.178 26.817 1.00 43.12 179 LYS A N 1
ATOM 1465 C CA . LYS A 1 179 ? -20.457 6.327 25.920 1.00 43.12 179 LYS A CA 1
ATOM 1466 C C . LYS A 1 179 ? -19.838 7.129 24.767 1.00 43.12 179 LYS A C 1
ATOM 1468 O O . LYS A 1 179 ? -18.681 6.919 24.452 1.00 43.12 179 LYS A O 1
ATOM 1473 N N . GLU A 1 180 ? -20.541 8.097 24.188 1.00 43.91 180 GLU A N 1
ATOM 1474 C CA . GLU A 1 180 ? -19.971 8.956 23.137 1.00 43.91 180 GLU A CA 1
ATOM 1475 C C . GLU A 1 180 ? -18.982 9.997 23.702 1.00 43.91 180 GLU A C 1
ATOM 1477 O O . GLU A 1 180 ? -17.872 10.134 23.195 1.00 43.91 180 GLU A O 1
ATOM 1482 N N . ASN A 1 181 ? -19.299 10.669 24.814 1.00 40.66 181 ASN A N 1
ATOM 1483 C CA . ASN A 1 181 ? -18.436 11.703 25.402 1.00 40.66 181 ASN A CA 1
ATOM 1484 C C . ASN A 1 181 ? -17.202 11.143 26.135 1.00 40.66 181 ASN A C 1
ATOM 1486 O O . ASN A 1 181 ? -16.169 11.808 26.164 1.00 40.66 181 ASN A O 1
ATOM 1490 N N . PHE A 1 182 ? -17.258 9.931 26.702 1.00 43.03 182 PHE A N 1
ATOM 1491 C CA . PHE A 1 182 ? -16.083 9.284 27.309 1.00 43.03 182 PHE A CA 1
ATOM 1492 C C . PHE A 1 182 ? -15.076 8.837 26.240 1.00 43.03 182 PHE A C 1
ATOM 1494 O O . PHE A 1 182 ? -13.877 8.819 26.503 1.00 43.03 182 PHE A O 1
ATOM 1501 N N . PHE A 1 183 ? -15.547 8.533 25.025 1.00 38.16 183 PHE A N 1
ATOM 1502 C CA . PHE A 1 183 ? -14.696 8.182 23.884 1.00 38.16 183 PHE A CA 1
ATOM 1503 C C . PHE A 1 183 ? -14.146 9.426 23.161 1.00 38.16 183 PHE A C 1
ATOM 1505 O O . PHE A 1 183 ? -13.035 9.382 22.642 1.00 38.16 183 PHE A O 1
ATOM 1512 N N . VAL A 1 184 ? -14.852 10.563 23.205 1.00 38.03 184 VAL A N 1
ATOM 1513 C CA . VAL A 1 184 ? -14.356 11.870 22.715 1.00 38.03 184 VAL A CA 1
ATOM 1514 C C . VAL A 1 184 ? -13.393 12.544 23.715 1.00 38.03 184 VAL A C 1
ATOM 1516 O O . VAL A 1 184 ? -12.591 13.401 23.346 1.00 38.03 184 VAL A O 1
ATOM 1519 N N . GLY A 1 185 ? -13.388 12.109 24.980 1.00 36.47 185 GLY A N 1
ATOM 1520 C CA . GLY A 1 185 ? -12.572 12.669 26.066 1.00 36.47 185 GLY A CA 1
ATOM 1521 C C . GLY A 1 185 ? -11.048 12.525 25.935 1.00 36.47 185 GLY A C 1
ATOM 1522 O O . GLY A 1 185 ? -10.331 13.020 26.802 1.00 36.47 185 GLY A O 1
ATOM 1523 N N . ILE A 1 186 ? -10.537 11.889 24.874 1.00 38.47 186 ILE A N 1
ATOM 1524 C CA . ILE A 1 186 ? -9.092 11.798 24.585 1.00 38.47 186 ILE A CA 1
ATOM 1525 C C . ILE A 1 186 ? -8.628 12.870 23.571 1.00 38.47 186 ILE A C 1
ATOM 1527 O O . ILE A 1 186 ? -7.428 13.087 23.426 1.00 38.47 186 ILE A O 1
ATOM 1531 N N . GLN A 1 187 ? -9.532 13.645 22.954 1.00 32.47 187 GL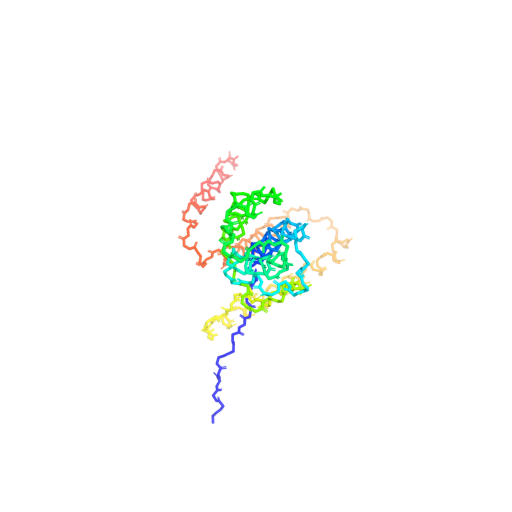N A N 1
ATOM 1532 C CA . GLN A 1 187 ? -9.163 14.794 22.108 1.00 32.47 187 GLN A CA 1
ATOM 1533 C C . GLN A 1 187 ? -9.931 16.074 22.487 1.00 32.47 187 GLN A C 1
ATOM 1535 O O . GLN A 1 187 ? -10.884 16.484 21.840 1.00 32.47 187 GLN A O 1
ATOM 1540 N N . ALA A 1 188 ? -9.500 16.692 23.588 1.00 34.69 188 ALA A N 1
ATOM 1541 C CA . ALA A 1 188 ? -9.359 18.134 23.866 1.00 34.69 188 ALA A CA 1
ATOM 1542 C C . ALA A 1 188 ? -10.314 19.242 23.311 1.00 34.69 188 ALA A C 1
ATOM 1544 O O . ALA A 1 188 ? -9.995 20.404 23.550 1.00 34.69 188 ALA A O 1
ATOM 1545 N N . GLN A 1 189 ? -11.459 19.015 22.641 1.00 34.91 189 GLN A N 1
ATOM 1546 C CA . GLN A 1 189 ? -12.148 20.122 21.925 1.00 34.91 189 GLN A CA 1
ATOM 1547 C C . GLN A 1 189 ? -13.678 20.304 22.027 1.00 34.91 189 GLN A C 1
ATOM 1549 O O . GLN A 1 189 ? -14.204 21.238 21.427 1.00 34.91 189 GLN A O 1
ATOM 1554 N N . SER A 1 190 ? -14.447 19.576 22.837 1.00 36.62 190 SER A N 1
ATOM 1555 C CA . SER A 1 190 ? -15.925 19.752 22.841 1.00 36.62 190 SER A CA 1
ATOM 1556 C C . SER A 1 190 ? -16.473 20.808 23.821 1.00 36.62 190 SER A C 1
ATOM 1558 O O . SER A 1 190 ? -17.649 20.770 24.194 1.00 36.62 190 SER A O 1
ATOM 1560 N N . PHE A 1 191 ? -15.655 21.797 24.203 1.00 30.92 191 PHE A N 1
ATOM 1561 C CA . PHE A 1 191 ? -16.015 22.948 25.056 1.00 30.92 191 PHE A CA 1
ATOM 1562 C C . PHE A 1 191 ? -17.190 23.797 24.510 1.00 30.92 191 PHE A C 1
ATOM 1564 O O . PHE A 1 191 ? -17.781 24.594 25.240 1.00 30.92 191 PHE A O 1
ATOM 1571 N N . LEU A 1 192 ? -17.583 23.602 23.246 1.00 33.69 192 LEU A N 1
ATOM 1572 C CA . LEU A 1 192 ? -18.664 24.333 22.577 1.00 33.69 192 LEU A CA 1
ATOM 1573 C C . LEU A 1 192 ? -20.035 23.617 22.632 1.00 33.69 192 LEU A C 1
ATOM 1575 O O . LEU A 1 192 ? -21.078 24.267 22.548 1.00 33.69 192 LEU A O 1
ATOM 1579 N N . TYR A 1 193 ? -20.071 22.292 22.821 1.00 35.25 193 TYR A N 1
ATOM 1580 C CA . TYR A 1 193 ? -21.314 21.508 22.706 1.00 35.25 193 TYR A CA 1
ATOM 1581 C C . TYR A 1 193 ? -22.150 21.523 23.999 1.00 35.25 193 TYR A C 1
ATOM 1583 O O . TYR A 1 193 ? -23.378 21.631 23.969 1.00 35.25 193 TYR A O 1
ATOM 1591 N N . ILE A 1 194 ? -21.481 21.547 25.157 1.00 36.31 194 ILE A N 1
ATOM 1592 C CA . ILE A 1 194 ? -22.127 21.583 26.481 1.00 36.31 194 ILE A CA 1
ATOM 1593 C C . ILE A 1 194 ? -22.874 22.912 26.711 1.00 36.31 194 ILE A C 1
ATOM 1595 O O . ILE A 1 194 ? -23.942 22.931 27.330 1.00 36.31 194 ILE A O 1
ATOM 1599 N N . LYS A 1 195 ? -22.373 24.028 26.159 1.00 34.19 195 LYS A N 1
ATOM 1600 C CA . LYS A 1 195 ? -23.020 25.349 26.269 1.00 34.19 195 LYS A CA 1
ATOM 1601 C C . LYS A 1 195 ? -24.341 25.398 25.487 1.00 34.19 195 LYS A C 1
ATOM 1603 O O . LYS A 1 195 ? -25.325 25.944 25.977 1.00 34.19 195 LYS A O 1
ATOM 1608 N N . THR A 1 196 ? -24.392 24.745 24.327 1.00 36.22 196 THR A N 1
ATOM 1609 C CA . THR A 1 196 ? -25.573 24.686 23.446 1.00 36.22 196 THR A CA 1
ATOM 1610 C C . THR A 1 196 ? -26.690 23.808 24.023 1.00 36.22 196 THR A C 1
ATOM 1612 O O . THR A 1 196 ? -27.873 24.134 23.889 1.00 36.22 196 THR A O 1
ATOM 1615 N N . ILE A 1 197 ? -26.335 22.733 24.735 1.00 38.62 197 ILE A N 1
ATOM 1616 C CA . ILE A 1 197 ? -27.306 21.846 25.395 1.00 38.62 197 ILE A CA 1
ATOM 1617 C C . ILE A 1 197 ? -27.929 22.519 26.632 1.00 38.62 197 ILE A C 1
ATOM 1619 O O . ILE A 1 197 ? -29.148 22.455 26.800 1.00 38.62 197 ILE A O 1
ATOM 1623 N N . LYS A 1 198 ? -27.150 23.252 27.444 1.00 35.50 198 LYS A N 1
ATOM 1624 C CA . LYS A 1 198 ? -27.684 24.012 28.597 1.00 35.50 198 LYS A CA 1
ATOM 1625 C C . LYS A 1 198 ? -28.732 25.056 28.185 1.00 35.50 198 LYS A C 1
ATOM 1627 O O . LYS A 1 198 ? -29.770 25.170 28.834 1.00 35.50 198 LYS A O 1
ATOM 1632 N N . THR A 1 199 ? -28.510 25.765 27.079 1.00 36.56 199 THR A N 1
ATOM 1633 C CA . THR A 1 199 ? -29.460 26.772 26.572 1.00 36.56 199 THR A CA 1
ATOM 1634 C C . THR A 1 199 ? -30.751 26.141 26.040 1.00 36.56 199 THR A C 1
ATOM 1636 O O . THR A 1 199 ? -31.836 26.691 26.231 1.00 36.56 199 THR A O 1
ATOM 1639 N N . ARG A 1 200 ? -30.673 24.955 25.420 1.00 35.72 200 ARG A N 1
ATOM 1640 C CA . ARG A 1 200 ? -31.861 24.229 24.933 1.00 35.72 200 ARG A CA 1
ATOM 1641 C C . ARG A 1 200 ? -32.718 23.664 26.065 1.00 35.72 200 ARG A C 1
ATOM 1643 O O . ARG A 1 200 ? -33.939 23.667 25.942 1.00 35.72 200 ARG A O 1
ATOM 1650 N N . ILE A 1 201 ? -32.102 23.251 27.172 1.00 39.28 201 ILE A N 1
ATOM 1651 C CA . ILE A 1 201 ? -32.824 22.767 28.356 1.00 39.28 201 ILE A CA 1
ATOM 1652 C C . ILE A 1 201 ? -33.545 23.927 29.066 1.00 39.28 201 ILE A C 1
ATOM 1654 O O . ILE A 1 201 ? -34.733 23.809 29.351 1.00 39.28 201 ILE A O 1
ATOM 1658 N N . ASN A 1 202 ? -32.904 25.088 29.252 1.00 36.59 202 ASN A N 1
ATOM 1659 C CA . ASN A 1 202 ? -33.557 26.241 29.899 1.00 36.59 202 ASN A CA 1
ATOM 1660 C C . ASN A 1 202 ? -34.738 26.813 29.090 1.00 36.59 202 ASN A C 1
ATOM 1662 O O . ASN A 1 202 ? -35.754 27.200 29.667 1.00 36.59 202 ASN A O 1
ATOM 1666 N N . ASN A 1 203 ? -34.662 26.797 27.756 1.00 37.22 203 ASN A N 1
ATOM 1667 C CA . ASN A 1 203 ? -35.768 27.243 26.898 1.00 37.22 203 ASN A CA 1
ATOM 1668 C C . ASN A 1 203 ? -36.951 26.258 26.860 1.00 37.22 203 ASN A C 1
ATOM 1670 O O . ASN A 1 203 ? -38.078 26.668 26.579 1.00 37.22 203 ASN A O 1
ATOM 1674 N N . ALA A 1 204 ? -36.723 24.976 27.164 1.00 36.91 204 ALA A N 1
ATOM 1675 C CA . ALA A 1 204 ? -37.787 23.977 27.267 1.00 36.91 204 ALA A CA 1
ATOM 1676 C C . ALA A 1 204 ? -38.597 24.115 28.571 1.00 36.91 204 ALA A C 1
ATOM 1678 O O . ALA A 1 204 ? -39.791 23.819 28.577 1.00 36.91 204 ALA A O 1
ATOM 1679 N N . PHE A 1 205 ? -37.985 24.626 29.646 1.00 34.22 205 PHE A N 1
ATOM 1680 C CA . PHE A 1 205 ? -38.652 24.828 30.937 1.00 34.22 205 PHE A CA 1
ATOM 1681 C C . PHE A 1 205 ? -39.513 26.103 31.007 1.00 34.22 205 PHE A C 1
ATOM 1683 O O . PHE A 1 205 ? -40.485 26.129 31.757 1.00 34.22 205 PHE A O 1
ATOM 1690 N N . HIS A 1 206 ? -39.238 27.132 30.196 1.00 38.88 206 HIS A N 1
ATOM 1691 C CA . HIS A 1 206 ? -40.029 28.375 30.195 1.00 38.88 206 HIS A CA 1
ATOM 1692 C C . HIS A 1 206 ? -41.240 28.391 29.247 1.00 38.88 206 HIS A C 1
ATOM 1694 O O . HIS A 1 206 ? -42.055 29.301 29.338 1.00 38.88 206 HIS A O 1
ATOM 1700 N N . LYS A 1 207 ? -41.410 27.384 28.379 1.00 38.81 207 LYS A N 1
ATOM 1701 C CA . LYS A 1 207 ? -42.568 27.270 27.464 1.00 38.81 207 LYS A CA 1
ATOM 1702 C C . LYS A 1 207 ? -43.720 26.396 27.987 1.00 38.81 207 LYS A C 1
ATOM 1704 O O . LYS A 1 207 ? -44.662 26.134 27.247 1.00 38.81 207 LYS A O 1
ATOM 1709 N N . ARG A 1 208 ? -43.649 25.930 29.238 1.00 38.31 208 ARG A N 1
ATOM 1710 C CA . ARG A 1 208 ? -44.710 25.150 29.908 1.00 38.31 208 ARG A CA 1
ATOM 1711 C C . ARG A 1 208 ? -45.105 25.771 31.255 1.00 38.31 208 ARG A C 1
ATOM 1713 O O . ARG A 1 208 ? -45.152 25.078 32.270 1.00 38.31 208 ARG A O 1
ATOM 1720 N N . ARG A 1 209 ? -45.341 27.081 31.261 1.00 36.06 209 ARG A N 1
ATOM 1721 C CA . ARG A 1 209 ? -46.123 27.778 32.285 1.00 36.06 209 ARG A CA 1
ATOM 1722 C C . ARG A 1 209 ? -47.242 28.533 31.599 1.00 36.06 209 ARG A C 1
ATOM 1724 O O . ARG A 1 209 ? -46.949 29.101 30.525 1.00 36.06 209 ARG A O 1
#